Protein AF-A0A965X6Q9-F1 (afdb_monomer)

Nearest PDB structures (foldseek):
  6u7l-assembly1_A  TM=9.314E-01  e=1.210E-18  Escherichia coli K-12
  6u7l-assembly2_C  TM=9.275E-01  e=5.462E-18  Escherichia coli K-12
  6u7l-assembly1_B  TM=9.186E-01  e=2.316E-17  Escherichia coli K-12
  6u7l-assembly2_D  TM=9.204E-01  e=4.339E-17  Escherichia coli K-12
  3laz-assembly2_B-3  TM=9.343E-01  e=2.041E-08  Escherichia coli CFT073

pLDDT: mean 90.85, std 9.66, range [53.97, 98.44]

Mean predicted aligned error: 7.93 Å

Solvent-accessible surface area (backbone atoms only — not comparable to full-atom values): 11456 Å² total; per-residue (Å²): 131,73,65,55,47,66,83,27,96,75,27,46,34,30,31,26,66,38,72,41,59,51,69,43,72,80,48,96,92,32,40,25,73,41,68,34,56,53,72,38,35,32,26,70,41,67,39,53,52,66,34,77,40,23,48,78,62,39,81,63,22,23,23,68,50,68,41,52,49,18,28,66,51,60,80,89,45,45,43,70,69,82,79,77,55,79,91,72,56,85,72,84,86,78,68,77,88,79,72,80,82,73,78,91,78,86,78,96,61,46,74,44,90,91,54,82,75,62,34,91,65,49,65,49,76,47,72,63,96,47,32,91,46,44,72,58,48,52,54,48,48,56,45,39,58,71,72,46,42,78,78,38,88,81,47,75,50,73,45,82,49,76,54,96,50,59,87,82,71,42,89,82,35,87,79,34,65,56,63,54,49,52,57,63,72,74,111

Sequence (187 aa):
MRTYIQLNPRDNVAIAAQDIPKGTELSPGIVTLSDIPQGHKIALQAIPANDVIRRYGVVLGYAIEPIQKGQWINEHMLRLPMPPELDDMLWGVNLPADLPHAPVRTWLGYRNPEGGYAGTRNLLGIQTTVQCVQGVLDVAVERIRKELLPLYPHVDDVVALNHAYSCGVAIHAPEAKVPIRALRNLC

Radius of gyration: 28.19 Å; Cα contacts (8 Å, |Δi|>4): 290; chains: 1; bounding box: 55×43×65 Å

Secondary structure (DSSP, 8-state):
--SEE-SSTT-SEEEESS-B-TT-EEETTEE-SS-B-TT-EEESS-B-TTPEEEETTEEEEEESS-B-TT-EE-GGGEEPPPPPPGGG---STT--S----PPP-----B--TTSSPPBSS-EEEEE-SSGGGHHHHHHHHHHIIIIIGGG-TT--EEEEE-----TTTSTTSTTTHHHHHHHHTT-

Structure (mmCIF, N/CA/C/O backbone):
data_AF-A0A965X6Q9-F1
#
_entry.id   AF-A0A965X6Q9-F1
#
loop_
_atom_site.group_PDB
_atom_site.id
_atom_site.type_symbol
_atom_site.label_atom_id
_atom_site.label_alt_id
_atom_site.label_comp_id
_atom_site.label_asym_id
_atom_site.label_entity_id
_atom_site.label_seq_id
_atom_site.pdbx_PDB_ins_code
_atom_site.Cartn_x
_atom_site.Cartn_y
_atom_site.Cartn_z
_atom_site.occupancy
_atom_site.B_iso_or_equiv
_atom_site.auth_seq_id
_atom_site.auth_comp_id
_atom_site.auth_asym_id
_atom_site.auth_atom_id
_atom_site.pdbx_PDB_model_num
ATOM 1 N N . MET A 1 1 ? -13.882 18.125 8.530 1.00 61.47 1 MET A N 1
ATOM 2 C CA . MET A 1 1 ? -12.789 17.149 8.313 1.00 61.47 1 MET A CA 1
ATOM 3 C C . MET A 1 1 ? -13.111 15.910 9.143 1.00 61.47 1 MET A C 1
ATOM 5 O O . MET A 1 1 ? -13.660 16.084 10.222 1.00 61.47 1 MET A O 1
ATOM 9 N N . ARG A 1 2 ? -12.906 14.681 8.643 1.00 82.56 2 ARG A N 1
ATOM 10 C CA . ARG A 1 2 ? -13.198 13.462 9.429 1.00 82.56 2 ARG A CA 1
ATOM 11 C C . ARG A 1 2 ? -12.132 13.314 10.516 1.00 82.56 2 ARG A C 1
ATOM 13 O O . ARG A 1 2 ? -10.963 13.229 10.171 1.00 82.56 2 ARG A O 1
ATOM 20 N N . THR A 1 3 ? -12.531 13.280 11.785 1.00 91.56 3 THR A N 1
ATOM 21 C CA . THR A 1 3 ? -11.613 13.179 12.938 1.00 91.56 3 THR A CA 1
ATOM 22 C C . THR A 1 3 ? -10.997 11.782 13.072 1.00 91.56 3 THR A C 1
ATOM 24 O O . THR A 1 3 ? -9.863 11.630 13.515 1.00 91.56 3 THR A O 1
ATOM 27 N N . TYR A 1 4 ? -11.727 10.753 12.639 1.00 96.06 4 TYR A N 1
ATOM 28 C CA . TYR A 1 4 ? -11.281 9.363 12.617 1.00 96.06 4 TYR A CA 1
ATOM 29 C C . TYR A 1 4 ? -11.819 8.629 11.382 1.00 96.06 4 TYR A C 1
ATOM 31 O O . TYR A 1 4 ? -12.736 9.101 10.701 1.00 96.06 4 TYR A O 1
ATOM 39 N N . ILE A 1 5 ? -11.240 7.462 11.096 1.00 97.00 5 ILE A N 1
ATOM 40 C CA . ILE A 1 5 ? -11.579 6.607 9.957 1.00 97.00 5 ILE A CA 1
ATOM 41 C C . ILE A 1 5 ? -11.795 5.171 10.446 1.00 97.00 5 ILE A C 1
ATOM 43 O O . ILE A 1 5 ? -10.866 4.522 10.928 1.00 97.00 5 ILE A O 1
ATOM 47 N N . GLN A 1 6 ? -13.017 4.666 10.278 1.00 96.69 6 GLN A N 1
ATOM 48 C CA . GLN A 1 6 ? -13.341 3.242 10.361 1.00 96.69 6 GLN A CA 1
ATOM 49 C C . GLN A 1 6 ? -13.332 2.675 8.934 1.00 96.69 6 GLN A C 1
ATOM 51 O O . GLN A 1 6 ? -14.031 3.197 8.065 1.00 96.69 6 GLN A O 1
ATOM 56 N N . LEU A 1 7 ? -12.506 1.660 8.667 1.00 95.88 7 LEU A N 1
ATOM 57 C CA . LEU A 1 7 ? -12.284 1.173 7.298 1.00 95.88 7 LEU A CA 1
ATOM 58 C C . LEU A 1 7 ? -13.334 0.156 6.854 1.00 95.88 7 LEU A C 1
ATOM 60 O O . LEU A 1 7 ? -13.726 0.144 5.690 1.00 95.88 7 LEU A O 1
ATOM 64 N N . ASN A 1 8 ? -13.789 -0.693 7.771 1.00 97.19 8 ASN A N 1
ATOM 65 C CA . ASN A 1 8 ? -14.858 -1.650 7.534 1.00 97.19 8 ASN A CA 1
ATOM 66 C C . ASN A 1 8 ? -15.963 -1.478 8.588 1.00 97.19 8 ASN A C 1
ATOM 68 O O . ASN A 1 8 ? -15.636 -1.319 9.761 1.00 97.19 8 ASN A O 1
ATOM 72 N N . PRO A 1 9 ? -17.257 -1.595 8.233 1.00 95.94 9 PRO A N 1
ATOM 73 C CA . PRO A 1 9 ? -18.348 -1.520 9.210 1.00 95.94 9 PRO A CA 1
ATOM 74 C C . PRO A 1 9 ? -18.264 -2.555 10.342 1.00 95.94 9 PRO A C 1
ATOM 76 O O . PRO A 1 9 ? -18.832 -2.346 11.407 1.00 95.94 9 PRO A O 1
ATOM 79 N N . ARG A 1 10 ? -17.561 -3.675 10.119 1.00 96.75 10 ARG A N 1
ATOM 80 C CA . ARG A 1 10 ? -17.334 -4.715 11.134 1.00 96.75 10 ARG A CA 1
ATOM 81 C C . ARG A 1 10 ? -16.201 -4.377 12.105 1.00 96.75 10 ARG A C 1
ATOM 83 O O . ARG A 1 10 ? -16.031 -5.094 13.087 1.00 96.75 10 ARG A O 1
ATOM 90 N N . ASP A 1 11 ? -15.400 -3.354 11.822 1.00 97.94 11 ASP A N 1
ATOM 91 C CA . ASP A 1 11 ? -14.255 -2.995 12.657 1.00 97.94 11 ASP A CA 1
ATOM 92 C C . ASP A 1 11 ? -14.725 -2.485 14.017 1.00 97.94 11 ASP A C 1
ATOM 94 O O . ASP A 1 11 ? -15.620 -1.647 14.096 1.00 97.94 11 ASP A O 1
ATOM 98 N N . ASN A 1 12 ? -14.079 -2.946 15.086 1.00 97.88 12 ASN A N 1
ATOM 99 C CA . ASN A 1 12 ? -14.309 -2.447 16.444 1.00 97.88 12 ASN A CA 1
ATOM 100 C C . ASN A 1 12 ? -13.264 -1.407 16.875 1.00 97.88 12 ASN A C 1
ATOM 102 O O . 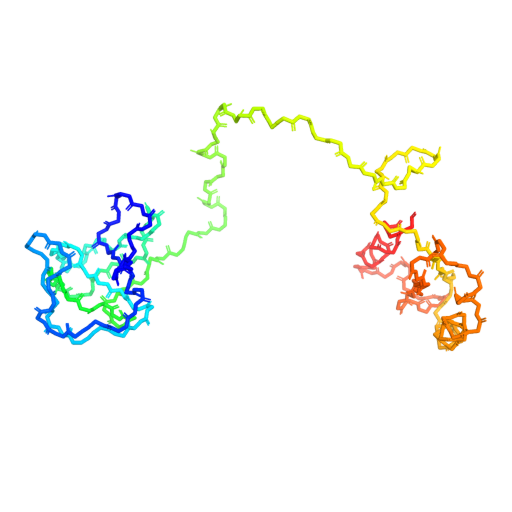ASN A 1 12 ? -13.281 -0.934 18.013 1.00 97.88 12 ASN A O 1
ATOM 106 N N . VAL A 1 13 ? -12.385 -1.020 15.949 1.00 97.94 13 VAL A N 1
ATOM 107 C CA . VAL A 1 13 ? -11.440 0.082 16.101 1.00 97.94 13 VAL A CA 1
ATOM 108 C C . VAL A 1 13 ? -11.515 1.034 14.913 1.00 97.94 13 VAL A C 1
ATOM 110 O O . VAL A 1 13 ? -11.890 0.655 13.804 1.00 97.94 13 VAL A O 1
ATOM 113 N N . ALA A 1 14 ? -11.093 2.271 15.137 1.00 97.75 14 ALA A N 1
ATOM 114 C CA . ALA A 1 14 ? -10.863 3.263 14.097 1.00 97.75 14 ALA A CA 1
ATOM 115 C C . ALA A 1 14 ? -9.450 3.834 14.185 1.00 97.75 14 ALA A C 1
ATOM 117 O O . ALA A 1 14 ? -8.752 3.626 15.172 1.00 97.75 14 ALA A O 1
ATOM 118 N N . ILE A 1 15 ? -9.040 4.569 13.155 1.00 97.88 15 ILE A N 1
ATOM 119 C CA . ILE A 1 15 ? -7.766 5.287 13.111 1.00 97.88 15 ILE A CA 1
ATOM 120 C C . ILE A 1 15 ? -8.002 6.782 13.260 1.00 97.88 15 ILE A C 1
ATOM 122 O O . ILE A 1 15 ? -8.847 7.341 12.562 1.00 97.88 15 ILE A O 1
ATOM 126 N N . ALA A 1 16 ? -7.243 7.423 14.142 1.00 97.56 16 ALA A N 1
ATOM 127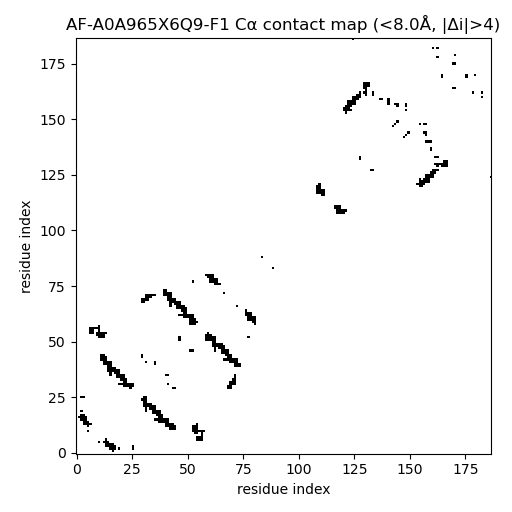 C CA . ALA A 1 16 ? -7.223 8.870 14.287 1.00 97.56 16 ALA A CA 1
ATOM 128 C C . ALA A 1 16 ? -6.682 9.518 12.999 1.00 97.56 16 ALA A C 1
ATOM 130 O O . ALA A 1 16 ? -5.573 9.213 12.560 1.00 97.56 16 ALA A O 1
ATOM 131 N N . ALA A 1 17 ? -7.461 10.397 12.368 1.00 97.44 17 ALA A N 1
ATOM 132 C CA . ALA A 1 17 ? -7.047 11.086 11.139 1.00 97.44 17 ALA A CA 1
ATOM 133 C C . ALA A 1 17 ? -6.171 12.322 11.416 1.00 97.44 17 ALA A C 1
ATOM 135 O O . ALA A 1 17 ? -5.566 12.870 10.496 1.00 97.44 17 ALA A O 1
ATOM 136 N N . GLN A 1 18 ? -6.104 12.735 12.679 1.00 96.88 18 GLN A N 1
ATOM 137 C CA . GLN A 1 18 ? -5.338 13.846 13.240 1.00 96.88 18 GLN A CA 1
ATOM 138 C C . GLN A 1 18 ? -5.100 13.560 14.729 1.00 96.88 18 GLN A C 1
ATOM 140 O O . GLN A 1 18 ? -5.643 12.580 15.241 1.00 96.88 18 GLN A O 1
ATOM 145 N N . ASP A 1 19 ? -4.354 14.413 15.425 1.00 97.62 19 ASP A N 1
ATOM 146 C CA . ASP A 1 19 ? -4.282 14.349 16.885 1.00 97.62 19 ASP A CA 1
ATOM 147 C C . ASP A 1 19 ? -5.654 14.661 17.499 1.00 97.62 19 ASP A C 1
ATOM 149 O O . ASP A 1 19 ? -6.355 15.593 17.083 1.00 97.62 19 ASP A O 1
ATOM 153 N N . ILE A 1 20 ? -6.056 13.850 18.475 1.00 97.69 20 ILE A N 1
ATOM 154 C CA . ILE A 1 20 ? -7.356 13.943 19.133 1.00 97.69 20 ILE A CA 1
ATOM 155 C C . ILE A 1 20 ? -7.127 14.115 20.633 1.00 97.69 20 ILE A C 1
ATOM 157 O O . ILE A 1 20 ? -6.658 13.175 21.277 1.00 97.69 20 ILE A O 1
ATOM 161 N N . PRO A 1 21 ? -7.485 15.271 21.212 1.00 97.81 21 PRO A N 1
ATOM 162 C CA . PRO A 1 21 ? -7.380 15.485 22.648 1.00 97.81 21 PRO A CA 1
ATOM 163 C C . PRO A 1 21 ? -8.281 14.540 23.447 1.00 97.81 21 PRO A C 1
ATOM 165 O O . PRO A 1 21 ? -9.346 14.122 22.975 1.00 97.81 21 PRO A O 1
ATOM 168 N N . LYS A 1 22 ? -7.902 14.267 24.693 1.00 98.06 22 LYS A N 1
ATOM 169 C CA . LYS A 1 22 ? -8.747 13.620 25.700 1.00 98.06 22 LYS A CA 1
ATOM 170 C C . LYS A 1 22 ? -10.080 14.357 25.866 1.00 98.06 22 LYS A C 1
ATOM 172 O O . LYS A 1 22 ? -10.125 15.583 25.894 1.00 98.06 22 LYS A O 1
ATOM 177 N N . GLY A 1 23 ? -11.162 13.603 26.052 1.00 97.38 23 GLY A N 1
ATOM 178 C CA . GLY A 1 23 ? -12.504 14.149 26.264 1.00 97.38 23 GLY A CA 1
ATOM 179 C C . GLY A 1 23 ? -13.217 14.573 24.978 1.00 97.38 23 GLY A C 1
ATOM 180 O O . GLY A 1 23 ? -14.316 15.114 25.050 1.00 97.38 23 GLY A O 1
ATOM 181 N N . THR A 1 24 ? -12.632 14.312 23.807 1.00 96.75 24 THR A N 1
ATOM 182 C CA . THR A 1 24 ? -13.270 14.601 22.518 1.00 96.75 24 THR A CA 1
ATOM 183 C C . THR A 1 24 ? -14.352 13.563 22.234 1.00 96.75 24 THR A C 1
ATOM 185 O O . THR A 1 24 ? -14.073 12.362 22.215 1.00 96.75 24 THR A 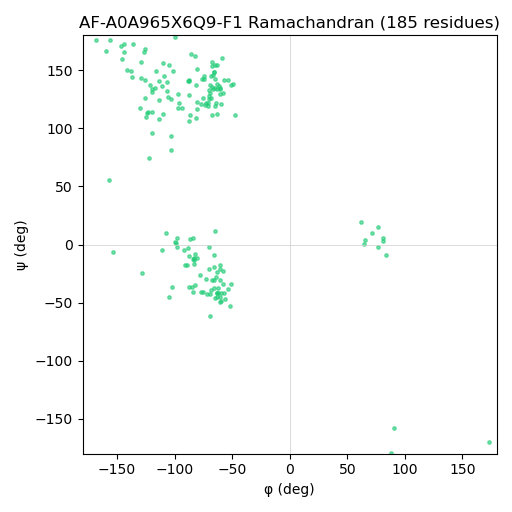O 1
ATOM 188 N N . GLU A 1 25 ? -15.578 14.008 21.961 1.00 95.88 25 GLU A N 1
ATOM 189 C CA . GLU A 1 25 ? -16.650 13.134 21.478 1.00 95.88 25 GLU A CA 1
ATOM 190 C C . GLU A 1 25 ? -16.497 12.880 19.969 1.00 95.88 25 GLU A C 1
ATOM 192 O O . GLU A 1 25 ? -16.552 13.798 19.152 1.00 95.88 25 GLU A O 1
ATOM 197 N N . LEU A 1 26 ? -16.277 11.620 19.591 1.00 92.88 26 LEU A N 1
ATOM 198 C CA . LEU A 1 26 ? -16.071 11.201 18.199 1.00 92.88 26 LEU A CA 1
ATOM 199 C C . LEU A 1 26 ? -17.395 10.889 17.492 1.00 92.88 26 LEU A C 1
ATOM 201 O O . LEU A 1 26 ? -17.568 11.146 16.302 1.00 92.88 26 LEU A O 1
ATOM 205 N N . SER A 1 27 ? -18.329 10.305 18.230 1.00 90.75 27 SER A N 1
ATOM 206 C CA . SER A 1 27 ? -19.698 10.000 17.816 1.00 90.75 27 SER A CA 1
ATOM 207 C C . SER A 1 27 ? -20.5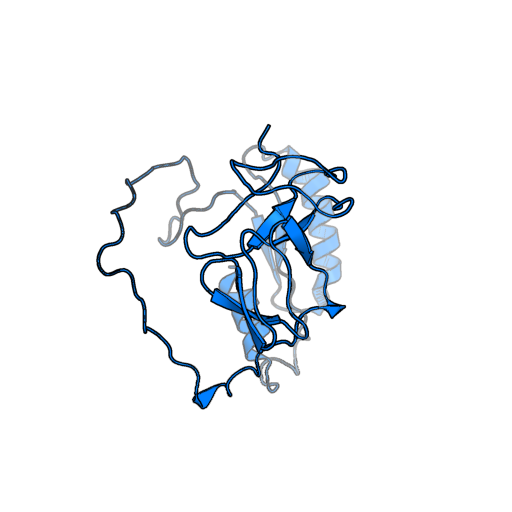44 9.823 19.076 1.00 90.75 27 SER A C 1
ATOM 209 O O . SER A 1 27 ? -19.949 9.604 20.133 1.00 90.75 27 SER A O 1
ATOM 211 N N . PRO A 1 28 ? -21.887 9.800 18.985 1.00 90.56 28 PRO A N 1
ATOM 212 C CA . PRO A 1 28 ? -22.745 9.636 20.156 1.00 90.56 28 PRO A CA 1
ATOM 213 C C . PRO A 1 28 ? -22.290 8.482 21.065 1.00 90.56 28 PRO A C 1
ATOM 215 O O . PRO A 1 28 ? -22.317 7.306 20.686 1.00 90.56 28 PRO A O 1
ATOM 218 N N . GLY A 1 29 ? -21.803 8.834 22.257 1.00 89.38 29 GLY A N 1
ATOM 219 C CA . GLY A 1 29 ? -21.336 7.880 23.265 1.00 89.38 29 GLY A CA 1
ATOM 220 C C . GLY A 1 29 ? -19.956 7.243 23.028 1.00 89.38 29 GLY A C 1
ATOM 221 O O . GLY A 1 29 ? -19.669 6.226 23.662 1.00 89.38 29 GLY A O 1
ATOM 222 N N . ILE A 1 30 ? -19.115 7.775 22.131 1.00 94.44 30 ILE A N 1
ATOM 223 C CA . ILE A 1 30 ? -17.669 7.481 22.045 1.00 94.44 30 ILE A CA 1
ATOM 224 C C . ILE A 1 30 ? -16.906 8.758 22.407 1.00 94.44 30 ILE A C 1
ATOM 226 O O . ILE A 1 30 ? -16.843 9.684 21.600 1.00 94.44 30 ILE A O 1
ATOM 230 N N . VAL A 1 31 ? -16.287 8.780 23.586 1.00 97.31 31 VAL A N 1
ATOM 231 C CA . VAL A 1 31 ? -15.457 9.896 24.064 1.00 97.31 31 VAL A CA 1
ATOM 232 C C . VAL A 1 31 ? -14.041 9.394 24.311 1.00 97.31 31 VAL A C 1
ATOM 234 O O . VAL A 1 31 ? -13.866 8.335 24.912 1.00 97.31 31 VAL A O 1
ATOM 237 N N . THR A 1 32 ? -13.028 10.125 23.847 1.00 97.88 32 THR A N 1
ATOM 238 C CA . THR A 1 32 ? -11.628 9.728 24.037 1.00 97.88 32 THR A CA 1
ATOM 239 C C . THR A 1 32 ? -11.209 9.785 25.504 1.00 97.88 32 THR A C 1
ATOM 241 O O . THR A 1 32 ? -11.459 10.762 26.211 1.00 97.88 32 THR A O 1
ATOM 244 N N . LEU A 1 33 ? -10.533 8.735 25.973 1.00 97.81 33 LEU A N 1
ATOM 245 C 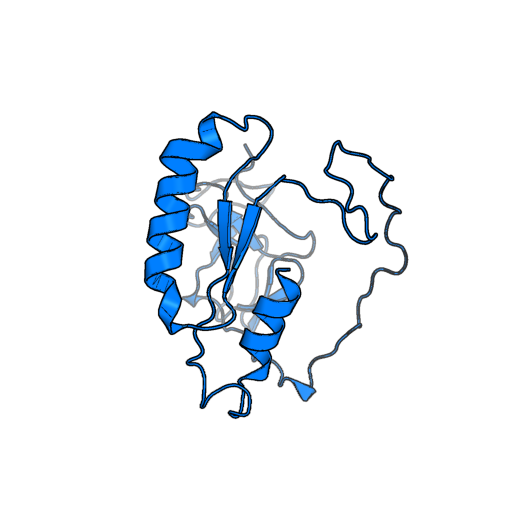CA . LEU A 1 33 ? -10.105 8.624 27.376 1.00 97.81 33 LEU A CA 1
ATOM 246 C C . LEU A 1 33 ? -8.703 9.201 27.636 1.00 97.81 33 LEU A C 1
ATOM 248 O O . LEU A 1 33 ? -8.352 9.504 28.779 1.00 97.81 33 LEU A O 1
ATOM 252 N N . SER A 1 34 ? -7.923 9.390 26.575 1.00 97.75 34 SER A N 1
ATOM 253 C CA . SER A 1 34 ? -6.593 9.999 26.564 1.00 97.75 34 SER A CA 1
ATOM 254 C C . SER A 1 34 ? -6.412 10.826 25.294 1.00 97.75 34 SER A C 1
ATOM 256 O O . SER A 1 34 ? -7.243 10.756 24.386 1.00 97.75 34 SER A O 1
ATOM 258 N N . ASP A 1 35 ? -5.308 11.565 25.215 1.00 98.00 35 ASP A N 1
ATOM 259 C CA . ASP A 1 35 ? -4.849 12.094 23.935 1.00 98.00 35 ASP A CA 1
ATOM 260 C C . ASP A 1 35 ? -4.496 10.918 23.013 1.00 98.00 35 ASP A C 1
ATOM 262 O O . ASP A 1 35 ? -3.937 9.908 23.457 1.00 98.00 35 ASP A O 1
ATOM 266 N N . ILE A 1 36 ? -4.887 11.021 21.745 1.00 97.88 36 ILE A N 1
ATOM 267 C CA . ILE A 1 36 ? -4.670 9.993 20.729 1.00 97.88 36 ILE A CA 1
ATOM 268 C C . ILE A 1 36 ? -3.925 10.634 19.560 1.00 97.88 36 ILE A C 1
ATOM 270 O O . ILE A 1 36 ? -4.513 11.473 18.871 1.00 97.88 36 ILE A O 1
ATOM 274 N N . PRO A 1 37 ? -2.666 10.246 19.303 1.00 97.62 37 PRO A N 1
ATOM 275 C CA . PRO A 1 37 ? -1.916 10.792 18.182 1.00 97.62 37 PRO A CA 1
ATOM 276 C C . PRO A 1 37 ? -2.497 10.361 16.831 1.00 97.62 37 PRO A C 1
ATOM 278 O O . PRO A 1 37 ? -3.084 9.278 16.698 1.00 97.62 37 PRO A O 1
ATOM 281 N N . GLN A 1 38 ? -2.279 11.178 15.803 1.00 97.50 38 GLN A N 1
ATOM 282 C CA . GLN A 1 38 ? -2.624 10.852 14.424 1.00 97.50 38 GLN A CA 1
ATOM 283 C C . GLN A 1 38 ? -2.071 9.476 14.016 1.00 97.50 38 GLN A C 1
ATOM 285 O O . GLN A 1 38 ? -0.933 9.120 14.307 1.00 97.50 38 GLN A O 1
ATOM 290 N N . GLY A 1 39 ? -2.882 8.683 13.311 1.00 97.00 39 GLY A N 1
ATOM 291 C CA . GLY A 1 39 ? -2.500 7.357 12.822 1.00 97.00 39 GLY A CA 1
ATOM 292 C C . GLY A 1 39 ? -2.659 6.227 13.844 1.00 97.00 39 GLY A C 1
ATOM 293 O O . GLY A 1 39 ? -2.592 5.054 13.465 1.00 97.00 39 GLY A O 1
ATOM 294 N N . HIS A 1 40 ? -2.942 6.538 15.112 1.00 97.88 40 HIS A N 1
ATOM 295 C CA . HIS A 1 40 ? -3.169 5.522 16.136 1.00 97.88 40 HIS A CA 1
ATOM 296 C C . HIS A 1 40 ? -4.617 5.024 16.197 1.00 97.88 40 HIS A C 1
ATOM 298 O O . HIS A 1 40 ? -5.543 5.618 15.642 1.00 97.88 40 HIS A O 1
ATOM 304 N N . LYS A 1 41 ? -4.797 3.879 16.870 1.00 97.94 41 LYS A N 1
ATOM 305 C CA . LYS A 1 41 ? -6.074 3.169 16.973 1.00 97.94 41 LYS A CA 1
ATOM 306 C C . LYS A 1 41 ? -6.910 3.683 18.145 1.00 97.94 41 LYS A C 1
ATOM 308 O O . LYS A 1 41 ? -6.384 3.901 19.234 1.00 97.94 41 LYS A O 1
ATOM 313 N N . ILE A 1 42 ? -8.214 3.778 17.923 1.00 98.00 42 ILE A N 1
ATOM 314 C CA . ILE A 1 42 ? -9.236 4.148 18.905 1.00 98.00 42 ILE A CA 1
ATOM 315 C C . ILE A 1 42 ? -10.211 2.986 19.032 1.00 98.00 42 ILE A C 1
ATOM 317 O O . ILE A 1 42 ? -10.704 2.498 18.014 1.00 98.00 42 ILE A O 1
ATOM 321 N N . ALA A 1 43 ? -10.519 2.558 20.252 1.00 98.19 43 ALA A N 1
ATOM 322 C CA . ALA A 1 43 ? -11.561 1.567 20.498 1.00 98.19 43 ALA A CA 1
ATOM 323 C C . ALA A 1 43 ? -12.955 2.169 20.236 1.00 98.19 43 ALA A C 1
ATOM 325 O O . ALA A 1 43 ? -13.342 3.143 20.882 1.00 98.19 43 ALA A O 1
ATOM 326 N N . LEU A 1 44 ? -13.740 1.592 19.322 1.00 97.62 44 LEU A N 1
ATOM 327 C CA . LEU A 1 44 ? -15.110 2.056 19.040 1.00 97.62 44 LEU A CA 1
ATOM 328 C C . LEU A 1 44 ? -16.147 1.482 20.018 1.00 97.62 44 LEU A C 1
ATOM 330 O O . LEU A 1 44 ? -17.253 2.004 20.151 1.00 97.62 44 LEU A O 1
ATOM 334 N N . GLN A 1 45 ? -15.773 0.424 20.731 1.00 97.25 45 GLN A N 1
ATOM 335 C CA . GLN A 1 45 ? -16.561 -0.262 21.751 1.00 97.25 45 GLN A CA 1
ATOM 336 C C . GLN A 1 45 ? -15.630 -0.796 22.845 1.00 97.25 45 GLN A C 1
ATOM 338 O O . GLN A 1 45 ? -14.412 -0.772 22.680 1.00 97.25 45 GLN A O 1
ATOM 343 N N . ALA A 1 46 ? -16.194 -1.280 23.953 1.00 97.75 46 ALA A N 1
ATOM 344 C CA . ALA A 1 46 ? -15.411 -2.034 24.926 1.00 97.75 46 ALA A CA 1
ATOM 345 C C . ALA A 1 46 ? -15.006 -3.392 24.323 1.00 97.75 46 ALA A C 1
ATOM 347 O O . ALA A 1 46 ? -15.822 -4.039 23.665 1.00 97.75 46 ALA A O 1
ATOM 348 N N . ILE A 1 47 ? -13.758 -3.805 24.532 1.00 98.44 47 ILE A N 1
ATOM 349 C CA . ILE A 1 47 ? -13.186 -5.062 24.038 1.00 98.44 47 ILE A CA 1
ATOM 350 C C . ILE A 1 47 ? -12.640 -5.815 25.259 1.00 98.44 47 ILE A C 1
ATOM 352 O O . ILE A 1 47 ? -11.671 -5.354 25.860 1.00 98.44 47 ILE A O 1
ATOM 356 N N . PRO A 1 48 ? -13.260 -6.926 25.685 1.00 98.38 48 PRO A N 1
ATOM 357 C CA . PRO A 1 48 ? -12.757 -7.739 26.790 1.00 98.38 48 PRO A CA 1
ATOM 358 C C . PRO A 1 48 ? -11.338 -8.274 26.546 1.00 98.38 48 PRO A C 1
ATOM 360 O O . PRO A 1 48 ? -10.884 -8.388 25.408 1.00 98.38 48 PRO A O 1
ATOM 363 N N . ALA A 1 49 ? -10.651 -8.667 27.622 1.00 98.00 49 ALA A N 1
ATOM 364 C CA . ALA A 1 49 ? -9.383 -9.382 27.505 1.00 98.00 49 ALA A CA 1
ATOM 365 C C . ALA A 1 49 ? -9.553 -10.663 26.673 1.00 98.00 49 ALA A C 1
ATOM 367 O O . ALA A 1 49 ? -10.554 -11.369 26.802 1.00 98.00 49 ALA A O 1
ATOM 368 N N . ASN A 1 50 ? -8.551 -10.970 25.851 1.00 97.81 50 ASN A N 1
ATOM 369 C CA . ASN A 1 50 ? -8.516 -12.055 24.867 1.00 97.81 50 ASN A CA 1
ATOM 370 C C . ASN A 1 50 ? -9.525 -11.951 23.717 1.00 97.81 50 ASN A C 1
ATOM 372 O O . ASN A 1 50 ? -9.523 -12.825 22.848 1.00 97.81 50 ASN A O 1
ATOM 376 N N . ASP A 1 51 ? -10.347 -10.903 23.669 1.00 98.19 51 ASP A N 1
ATOM 377 C CA . ASP A 1 51 ? -11.288 -10.710 22.575 1.00 98.19 51 ASP A CA 1
ATOM 378 C C . ASP A 1 51 ? -10.613 -10.069 21.353 1.00 98.19 51 ASP A C 1
ATOM 380 O O . ASP A 1 51 ? -9.510 -9.512 21.413 1.00 98.19 51 ASP A O 1
ATOM 384 N N . VAL A 1 52 ? -11.272 -10.189 20.207 1.00 98.06 52 VAL A N 1
ATOM 385 C CA . VAL A 1 52 ? -10.750 -9.797 18.901 1.00 98.06 52 VAL A CA 1
ATOM 386 C C . VAL A 1 52 ? -10.657 -8.280 18.779 1.00 98.06 52 VAL A C 1
ATOM 388 O O . VAL A 1 52 ? -11.633 -7.563 18.972 1.00 98.06 52 VAL A O 1
ATOM 391 N N . ILE A 1 53 ? -9.516 -7.792 18.303 1.00 98.12 53 ILE A N 1
ATOM 392 C CA . ILE A 1 53 ? -9.359 -6.455 17.730 1.00 98.12 53 ILE A CA 1
ATOM 393 C C . ILE A 1 53 ? -9.451 -6.599 16.208 1.00 98.12 53 ILE A C 1
ATOM 395 O O . ILE A 1 53 ? -8.629 -7.277 15.586 1.00 98.12 53 ILE A O 1
ATOM 399 N N . ARG A 1 54 ? -10.461 -5.978 15.593 1.00 98.19 54 ARG A N 1
ATOM 400 C CA . ARG A 1 54 ? -10.780 -6.101 14.165 1.00 98.19 54 ARG A CA 1
ATOM 401 C C . ARG A 1 54 ? -10.559 -4.785 13.433 1.00 98.19 54 ARG A C 1
ATOM 403 O O . ARG A 1 54 ? -11.164 -3.775 13.785 1.00 98.19 54 ARG A O 1
ATOM 410 N N . ARG A 1 55 ? -9.732 -4.827 12.388 1.00 97.44 55 ARG A N 1
ATOM 411 C CA . ARG A 1 55 ? -9.462 -3.712 11.468 1.00 97.44 55 ARG A CA 1
ATOM 412 C C . ARG A 1 55 ? -9.453 -4.250 10.036 1.00 97.44 55 ARG A C 1
ATOM 414 O O . ARG A 1 55 ? -8.981 -5.361 9.826 1.00 97.44 55 ARG A O 1
ATOM 421 N N . TYR A 1 56 ? -9.938 -3.487 9.053 1.00 96.81 56 TYR A N 1
ATOM 422 C CA . TYR A 1 56 ? -10.098 -3.950 7.659 1.00 96.81 56 TYR A CA 1
ATOM 423 C C . TYR A 1 56 ? -11.067 -5.141 7.502 1.00 96.81 56 TYR A C 1
ATOM 425 O O . TYR A 1 56 ? -11.038 -5.857 6.505 1.00 96.81 56 TYR A O 1
ATOM 433 N N . GLY A 1 57 ? -11.932 -5.383 8.486 1.00 95.44 57 GLY A N 1
ATOM 434 C CA . GLY A 1 57 ? -12.812 -6.547 8.552 1.00 95.44 57 GLY A CA 1
ATOM 435 C C . GLY A 1 57 ? -12.116 -7.844 8.984 1.00 95.44 57 GLY A C 1
ATOM 436 O O . GLY A 1 57 ? -12.798 -8.856 9.162 1.00 95.44 57 GLY A O 1
ATOM 437 N N . VAL A 1 58 ? -10.801 -7.830 9.220 1.00 94.94 58 VAL A N 1
ATOM 438 C CA . VAL A 1 58 ? -10.004 -9.006 9.602 1.00 94.94 58 VAL A CA 1
ATOM 439 C C . VAL A 1 58 ? -9.522 -8.917 11.048 1.00 94.94 58 VAL A C 1
ATOM 441 O O . VAL A 1 58 ? -9.437 -7.834 11.630 1.00 94.94 58 VAL A O 1
ATOM 444 N N . VAL A 1 59 ? -9.235 -10.074 11.646 1.00 96.62 59 VAL A N 1
ATOM 445 C CA . VAL A 1 59 ? -8.649 -10.154 12.990 1.00 96.62 59 VAL A CA 1
ATOM 446 C C . VAL A 1 59 ? -7.228 -9.603 12.921 1.00 96.62 59 VAL A C 1
ATOM 448 O O . VAL A 1 59 ? -6.362 -10.203 12.293 1.00 96.62 59 VAL A O 1
ATOM 451 N N . LEU A 1 60 ? -6.999 -8.453 13.552 1.00 96.69 60 LEU A N 1
ATOM 452 C CA . LEU A 1 60 ? -5.673 -7.845 13.666 1.00 96.69 60 LEU A CA 1
ATOM 453 C C . LEU A 1 60 ? -4.877 -8.478 14.814 1.00 96.69 60 LEU A C 1
ATOM 455 O O . LEU A 1 60 ? -3.660 -8.609 14.739 1.00 96.69 60 LEU A O 1
ATOM 459 N N . GLY A 1 61 ? -5.574 -8.855 15.883 1.00 97.50 61 GLY A N 1
ATOM 460 C CA . GLY A 1 61 ? -5.004 -9.452 17.082 1.00 97.50 61 GLY A CA 1
ATOM 461 C C . GLY A 1 61 ? -6.045 -9.598 18.176 1.00 97.50 61 GLY A C 1
ATOM 462 O O . GLY A 1 61 ? -7.238 -9.406 17.937 1.00 97.50 61 GLY A O 1
ATOM 463 N N . TYR A 1 62 ? -5.574 -9.930 19.369 1.00 98.19 62 TYR A N 1
ATOM 464 C CA . TYR A 1 62 ? -6.400 -10.138 20.553 1.00 98.19 62 TYR A CA 1
ATOM 465 C C . TYR A 1 62 ? -5.966 -9.178 21.651 1.00 98.19 62 TYR A C 1
ATOM 467 O O . TYR A 1 62 ? -4.765 -9.000 21.855 1.00 98.19 62 TYR A O 1
ATOM 475 N N . ALA A 1 63 ? -6.917 -8.563 22.347 1.00 98.38 63 ALA A N 1
ATOM 476 C CA . ALA A 1 63 ? -6.609 -7.671 23.458 1.00 98.38 63 ALA A CA 1
ATOM 477 C C . ALA A 1 63 ? -5.913 -8.445 24.593 1.00 98.38 63 ALA A C 1
ATOM 479 O O . ALA A 1 63 ? -6.353 -9.534 24.957 1.00 98.38 63 ALA A O 1
ATOM 480 N N . ILE A 1 64 ? -4.824 -7.907 25.149 1.00 98.12 64 ILE A N 1
ATOM 481 C CA . ILE A 1 64 ? -4.115 -8.541 26.280 1.00 98.12 64 ILE A CA 1
ATOM 482 C C . ILE A 1 64 ? -4.888 -8.311 27.586 1.00 98.12 64 ILE A C 1
ATOM 484 O O . ILE A 1 64 ? -5.067 -9.229 28.382 1.00 98.12 64 ILE A O 1
ATOM 488 N N . GLU A 1 65 ? -5.412 -7.101 27.756 1.00 97.88 65 GLU A N 1
ATOM 489 C CA . GLU A 1 65 ? -6.239 -6.666 28.882 1.00 97.88 65 GLU A CA 1
ATOM 490 C C . GLU A 1 65 ? -7.557 -6.067 28.363 1.00 97.88 65 GLU A C 1
ATOM 492 O O . GLU A 1 65 ? -7.656 -5.770 27.169 1.00 97.88 65 GLU A O 1
ATOM 497 N N . PRO A 1 66 ? -8.583 -5.871 29.214 1.00 98.31 66 PRO A N 1
ATOM 498 C CA . PRO A 1 66 ? -9.818 -5.222 28.787 1.00 98.31 66 PRO A CA 1
ATOM 499 C C . PRO A 1 66 ? -9.563 -3.788 28.298 1.00 98.31 66 PRO A C 1
ATOM 501 O O . PRO A 1 66 ? -8.966 -2.976 29.002 1.00 98.31 66 PRO A O 1
ATOM 504 N N . ILE A 1 67 ? -10.067 -3.463 27.109 1.00 98.44 67 ILE A N 1
ATOM 505 C CA . ILE A 1 67 ? -9.963 -2.146 26.477 1.00 98.44 67 ILE A CA 1
ATOM 506 C C . ILE A 1 67 ? -11.317 -1.449 26.568 1.00 98.44 67 ILE A C 1
ATOM 508 O O . ILE A 1 67 ? -12.348 -1.986 26.163 1.00 98.44 67 ILE A O 1
ATOM 512 N N . GLN A 1 68 ? -11.326 -0.230 27.088 1.00 98.06 68 GLN A N 1
ATOM 513 C CA . GLN A 1 68 ? -12.525 0.583 27.214 1.00 98.06 68 GLN A CA 1
ATOM 514 C C . GLN A 1 68 ? -12.880 1.267 25.891 1.00 98.06 68 GLN A C 1
ATOM 516 O O . GLN A 1 68 ? -12.022 1.614 25.080 1.00 98.06 68 GLN A O 1
ATOM 521 N N . LYS A 1 69 ? -14.174 1.520 25.690 1.00 98.00 69 LYS A N 1
ATOM 522 C CA . LYS A 1 69 ? -14.668 2.329 24.571 1.00 98.00 69 LYS A CA 1
ATOM 523 C C . LYS A 1 69 ? -14.029 3.726 24.613 1.00 98.00 69 LYS A C 1
ATOM 525 O O . LYS A 1 69 ? -14.036 4.364 25.658 1.00 98.00 69 LYS A O 1
ATOM 530 N N . GLY A 1 70 ? -13.490 4.193 23.486 1.00 97.56 70 GLY A N 1
ATOM 531 C CA . GLY A 1 70 ? -12.782 5.475 23.375 1.00 97.56 70 GLY A CA 1
ATOM 532 C C . GLY A 1 70 ? -11.323 5.457 23.849 1.00 97.56 70 GLY A C 1
ATOM 533 O O . GLY A 1 70 ? -10.657 6.494 23.829 1.00 97.56 70 GLY A O 1
ATOM 534 N N . GLN A 1 71 ? -10.797 4.303 24.264 1.00 98.31 71 GLN A N 1
ATOM 535 C CA . GLN A 1 71 ? -9.401 4.167 24.670 1.00 98.31 71 GLN A CA 1
ATOM 536 C C . GLN A 1 71 ? -8.454 4.172 23.461 1.00 98.31 71 GLN A C 1
ATOM 538 O O . GLN A 1 71 ? -8.769 3.634 22.393 1.00 98.31 71 GLN A O 1
ATOM 543 N N . TRP A 1 72 ? -7.271 4.757 23.651 1.00 98.38 72 TRP A N 1
ATOM 544 C CA . TRP A 1 72 ? -6.145 4.630 22.730 1.00 98.38 72 TRP A CA 1
ATOM 545 C C . TRP A 1 72 ? -5.574 3.208 22.771 1.00 98.38 72 TRP A C 1
ATOM 547 O O . TRP A 1 72 ? -5.241 2.710 23.843 1.00 98.38 72 TRP A O 1
ATOM 557 N N . ILE A 1 73 ? -5.442 2.562 21.609 1.00 97.62 73 ILE A N 1
ATOM 558 C CA . ILE A 1 73 ? -4.856 1.222 21.480 1.00 97.62 73 ILE A CA 1
ATOM 559 C C . ILE A 1 73 ? -3.492 1.317 20.785 1.00 97.62 73 ILE A C 1
ATOM 561 O O . ILE A 1 73 ? -3.399 1.586 19.578 1.00 97.62 73 ILE A O 1
ATOM 565 N N . ASN A 1 74 ? -2.425 1.020 21.522 1.00 95.19 74 ASN A N 1
ATOM 566 C CA . ASN A 1 74 ? -1.066 0.896 20.990 1.00 95.19 74 ASN A CA 1
ATOM 567 C C . ASN A 1 74 ? -0.678 -0.580 20.764 1.00 95.19 74 ASN A C 1
ATOM 569 O O . ASN A 1 74 ? -1.482 -1.489 20.960 1.00 95.19 74 ASN A O 1
ATOM 573 N N . GLU A 1 75 ? 0.522 -0.811 20.250 1.00 92.06 75 GLU A N 1
ATOM 574 C CA . GLU A 1 75 ? 1.103 -2.115 19.924 1.00 92.06 75 GLU A CA 1
ATOM 575 C C . GLU A 1 75 ? 1.308 -3.029 21.137 1.00 92.06 75 GLU A C 1
ATOM 577 O O . GLU A 1 75 ? 1.293 -4.246 20.982 1.00 92.06 75 GLU A O 1
ATOM 582 N N . HIS A 1 76 ? 1.421 -2.471 22.343 1.00 95.94 76 HIS A N 1
ATOM 583 C CA . HIS A 1 76 ? 1.624 -3.237 23.573 1.00 95.94 76 HIS A CA 1
ATOM 584 C C . HIS A 1 76 ? 0.327 -3.808 24.152 1.00 95.94 76 HIS A C 1
ATOM 586 O O . HIS A 1 76 ? 0.372 -4.584 25.098 1.00 95.94 76 HIS A O 1
ATOM 592 N N . MET A 1 77 ? -0.831 -3.431 23.604 1.00 97.56 77 MET A N 1
ATOM 593 C CA . MET A 1 77 ? -2.146 -3.842 24.111 1.00 97.56 77 MET A CA 1
ATOM 594 C C . MET A 1 77 ? -2.746 -5.031 23.359 1.00 97.56 77 MET A C 1
ATOM 596 O O . MET A 1 77 ? -3.841 -5.484 23.703 1.00 97.56 77 MET A O 1
ATOM 600 N N . LEU A 1 78 ? -2.065 -5.529 22.323 1.00 97.06 78 LEU A N 1
ATOM 601 C CA . LEU A 1 78 ? -2.538 -6.651 21.527 1.00 97.06 78 LEU A CA 1
ATOM 602 C C . LEU A 1 78 ? -1.490 -7.747 21.378 1.00 97.06 78 LEU A C 1
ATOM 604 O O . LEU A 1 78 ? -0.306 -7.491 21.184 1.00 97.06 78 LEU A O 1
ATOM 608 N N . ARG A 1 79 ? -1.967 -8.987 21.384 1.00 97.69 79 ARG A N 1
ATOM 609 C CA . ARG A 1 79 ? -1.214 -10.159 20.954 1.00 97.69 79 ARG A CA 1
ATOM 610 C C . ARG A 1 79 ? -1.575 -10.477 19.509 1.00 97.69 79 ARG A C 1
ATOM 612 O O . ARG A 1 79 ? -2.757 -10.592 19.172 1.00 97.69 79 ARG A O 1
ATOM 619 N N . LEU A 1 80 ? -0.563 -10.640 18.663 1.00 96.81 80 LEU A N 1
ATOM 620 C CA . LEU A 1 80 ? -0.759 -11.024 17.267 1.00 96.81 80 LEU A CA 1
ATOM 621 C C . LEU A 1 80 ? -1.311 -12.459 17.164 1.00 96.81 80 LEU A C 1
ATOM 623 O O . LEU A 1 80 ? -0.982 -13.309 18.002 1.00 96.81 80 LEU A O 1
ATOM 627 N N . PRO A 1 81 ? -2.165 -12.743 16.165 1.00 95.12 81 PRO A N 1
ATOM 628 C CA . PRO A 1 81 ? -2.551 -14.110 15.864 1.00 95.12 81 PRO A CA 1
ATOM 629 C C . PRO A 1 81 ? -1.328 -14.885 15.363 1.00 95.12 81 PRO A C 1
ATOM 631 O O . PRO A 1 81 ? -0.442 -14.319 14.723 1.00 95.12 81 PRO A O 1
ATOM 634 N N . MET A 1 82 ? -1.288 -16.186 15.643 1.00 93.69 82 MET A N 1
ATOM 635 C CA . MET A 1 82 ? -0.299 -17.065 15.028 1.00 93.69 82 MET A CA 1
ATOM 636 C C . MET A 1 82 ? -0.653 -17.208 13.543 1.00 93.69 82 MET A C 1
ATOM 638 O O . MET A 1 82 ? -1.811 -17.527 13.248 1.00 93.69 82 MET A O 1
ATOM 642 N N . PRO A 1 83 ? 0.271 -16.918 12.615 1.00 92.69 83 PRO A N 1
ATOM 643 C CA . PRO A 1 83 ? 0.007 -17.144 11.203 1.00 92.69 83 PRO A CA 1
ATOM 644 C C . PRO A 1 83 ? -0.157 -18.653 10.946 1.00 92.69 83 PRO A C 1
ATOM 646 O O . PRO A 1 83 ? 0.543 -19.441 11.582 1.00 92.69 83 PRO A O 1
ATOM 649 N N . PRO A 1 84 ? -1.074 -19.066 10.054 1.00 91.94 84 PRO A N 1
ATOM 650 C CA . PRO A 1 84 ? -1.133 -20.452 9.596 1.00 91.94 84 PRO A CA 1
ATOM 651 C C . PRO A 1 84 ? 0.107 -20.802 8.761 1.00 91.94 84 PRO A C 1
ATOM 653 O O . PRO A 1 84 ? 0.725 -19.913 8.166 1.00 91.94 84 PRO A O 1
ATOM 656 N N . GLU A 1 85 ? 0.433 -22.092 8.677 1.00 95.12 85 GLU A N 1
ATOM 657 C CA . GLU A 1 85 ? 1.442 -22.593 7.742 1.00 95.12 85 GLU A CA 1
ATOM 658 C C . GLU A 1 85 ? 0.987 -22.395 6.293 1.00 95.12 85 GLU A C 1
ATOM 660 O O . GLU A 1 85 ? -0.211 -22.338 6.004 1.00 95.12 85 GLU A O 1
ATOM 665 N N . LEU A 1 86 ? 1.946 -22.307 5.365 1.00 93.94 86 LEU A N 1
ATOM 666 C CA . LEU A 1 86 ? 1.653 -22.060 3.949 1.00 93.94 86 LEU A CA 1
ATOM 667 C C . LEU A 1 86 ? 0.705 -23.118 3.363 1.00 93.94 86 LEU A C 1
ATOM 669 O O . LEU A 1 86 ? -0.218 -22.765 2.631 1.00 93.94 86 LEU A O 1
ATOM 673 N N . ASP A 1 87 ? 0.913 -24.387 3.716 1.00 94.00 87 ASP A N 1
ATOM 674 C CA . ASP A 1 87 ? 0.116 -25.516 3.218 1.00 94.00 87 ASP A CA 1
ATOM 675 C C . ASP A 1 87 ? -1.317 -25.529 3.780 1.00 94.00 87 ASP A C 1
ATOM 677 O O . ASP A 1 87 ? -2.223 -26.083 3.157 1.00 94.00 87 ASP A O 1
ATOM 681 N N . ASP A 1 88 ? -1.543 -24.856 4.912 1.00 93.25 88 ASP A N 1
ATOM 682 C CA . ASP A 1 88 ? -2.852 -24.728 5.562 1.00 93.25 88 ASP A CA 1
ATOM 683 C C . ASP A 1 88 ? -3.619 -23.473 5.108 1.00 93.25 88 ASP A C 1
ATOM 685 O O . ASP A 1 88 ? -4.773 -23.250 5.496 1.00 93.25 88 ASP A O 1
ATOM 689 N N . MET A 1 89 ? -3.000 -22.61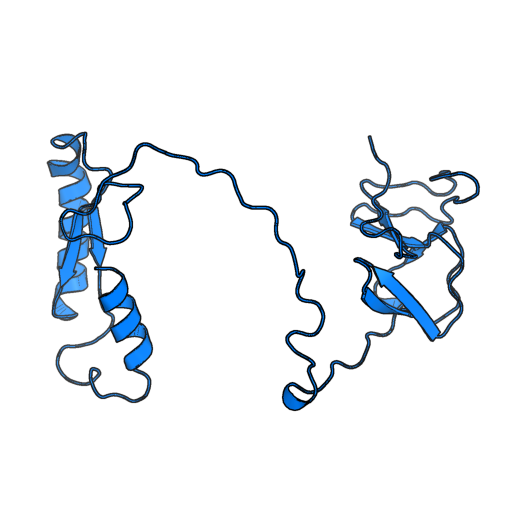5 4.290 1.00 91.81 89 MET A N 1
ATOM 690 C CA . MET A 1 89 ? -3.650 -21.408 3.796 1.00 91.81 89 MET A CA 1
ATOM 691 C C . MET A 1 89 ? -4.746 -21.743 2.783 1.00 91.81 89 MET A C 1
ATOM 693 O O . MET A 1 89 ? -4.502 -22.235 1.681 1.00 91.81 89 MET A O 1
ATOM 697 N N . LEU A 1 90 ? -5.978 -21.364 3.120 1.00 89.19 90 LEU A N 1
ATOM 698 C CA . LEU A 1 90 ? -7.097 -21.421 2.188 1.00 89.19 90 LEU A CA 1
ATOM 699 C C . LEU A 1 90 ? -6.925 -20.383 1.069 1.00 89.19 90 LEU A C 1
ATOM 701 O O . LEU A 1 90 ? -6.802 -19.183 1.323 1.00 89.19 90 LEU A O 1
ATOM 705 N N . TRP A 1 91 ? -6.992 -20.836 -0.179 1.00 87.75 91 TRP A N 1
ATOM 706 C CA . TRP A 1 91 ? -6.936 -19.998 -1.375 1.00 87.75 91 TRP A CA 1
ATOM 707 C C . TRP A 1 91 ? -8.250 -20.087 -2.161 1.00 87.75 91 TRP A C 1
ATOM 709 O O . TRP A 1 91 ? -8.963 -21.084 -2.109 1.00 87.75 91 TRP A O 1
ATOM 719 N N . GLY A 1 92 ? -8.618 -19.008 -2.860 1.00 85.81 92 GLY A N 1
ATOM 720 C CA . GLY A 1 92 ? -9.840 -18.966 -3.680 1.00 85.81 92 GLY A CA 1
ATOM 721 C C . GLY A 1 92 ? -11.171 -18.922 -2.908 1.00 85.81 92 GLY A C 1
ATOM 722 O O . GLY A 1 92 ? -12.226 -19.040 -3.519 1.00 85.81 92 GLY A O 1
ATOM 723 N N . VAL A 1 93 ? -11.157 -18.716 -1.587 1.00 81.62 93 VAL A N 1
ATOM 724 C CA . VAL A 1 93 ? -12.343 -18.861 -0.712 1.00 81.62 93 VAL A CA 1
ATOM 725 C C . VAL A 1 93 ? -13.282 -17.646 -0.625 1.00 81.62 93 VAL A C 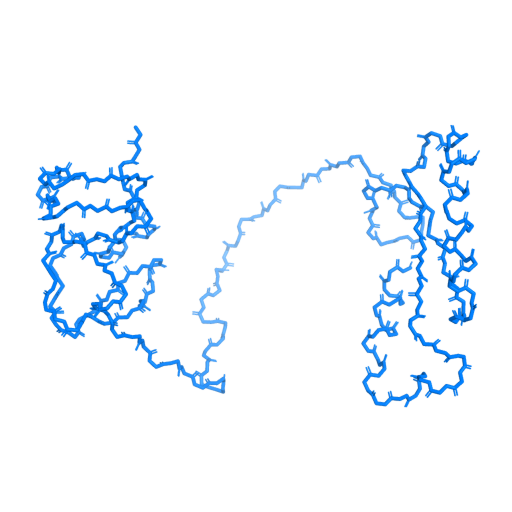1
ATOM 727 O O . VAL A 1 93 ? -14.234 -17.659 0.148 1.00 81.62 93 VAL A O 1
ATOM 730 N N . ASN A 1 94 ? -13.054 -16.587 -1.405 1.00 79.94 94 ASN A N 1
ATOM 731 C CA . ASN A 1 94 ? -13.948 -15.422 -1.464 1.00 79.94 94 ASN A CA 1
ATOM 732 C C . ASN A 1 94 ? -13.782 -14.669 -2.791 1.00 79.94 94 ASN A C 1
ATOM 734 O O . ASN A 1 94 ? -13.424 -13.490 -2.822 1.00 79.94 94 ASN A O 1
ATOM 738 N N . LEU A 1 95 ? -13.945 -15.390 -3.900 1.00 82.94 95 LEU A N 1
ATOM 739 C CA . LEU A 1 95 ? -13.891 -14.791 -5.227 1.00 82.94 95 LEU A CA 1
ATOM 740 C C . LEU A 1 95 ? -15.213 -14.051 -5.486 1.00 82.94 95 LEU A C 1
ATOM 742 O O . LEU A 1 95 ? -16.268 -14.687 -5.436 1.00 82.94 95 LEU A O 1
ATOM 746 N N . PRO A 1 96 ? -15.198 -12.731 -5.747 1.00 81.88 96 PRO A N 1
ATOM 747 C CA . PRO A 1 96 ? -16.403 -12.041 -6.186 1.00 81.88 96 PRO A CA 1
ATOM 748 C C . PRO A 1 96 ? -16.877 -12.673 -7.500 1.00 81.88 96 PRO A C 1
ATOM 750 O O . PRO A 1 96 ? -16.122 -12.712 -8.469 1.00 81.88 96 PRO A O 1
ATOM 753 N N . ALA A 1 97 ? -18.104 -13.199 -7.504 1.00 78.06 97 ALA A N 1
ATOM 754 C CA . ALA A 1 97 ? -18.658 -13.917 -8.653 1.00 78.06 97 ALA A CA 1
ATOM 755 C C . ALA A 1 97 ? -18.910 -12.981 -9.846 1.00 78.06 97 ALA A C 1
ATOM 757 O O . ALA A 1 97 ? -18.595 -13.329 -10.979 1.00 78.06 97 ALA A O 1
ATOM 758 N N . ASP A 1 98 ? -19.390 -11.769 -9.561 1.00 86.00 98 ASP A N 1
ATOM 759 C CA . ASP A 1 98 ? -19.756 -10.778 -10.566 1.00 86.00 98 ASP A CA 1
ATOM 760 C C . ASP A 1 98 ? -18.909 -9.517 -10.385 1.00 86.00 98 ASP A C 1
ATOM 762 O O . ASP A 1 98 ? -19.197 -8.643 -9.563 1.00 86.00 98 ASP A O 1
ATOM 766 N N . LEU A 1 99 ? -17.821 -9.425 -11.148 1.00 86.56 99 LEU A N 1
ATOM 767 C CA . LEU A 1 99 ? -17.069 -8.181 -11.269 1.00 86.56 99 LEU A CA 1
ATOM 768 C C . LEU A 1 99 ? -17.769 -7.269 -12.284 1.00 86.56 99 LEU A C 1
ATOM 770 O O . LEU A 1 99 ? -18.184 -7.742 -13.344 1.00 86.56 99 LEU A O 1
ATOM 774 N N . PRO A 1 100 ? -17.888 -5.957 -12.012 1.00 87.06 100 PRO A N 1
ATOM 775 C CA . PRO A 1 100 ? -18.447 -5.041 -12.990 1.00 87.06 100 PRO A CA 1
ATOM 776 C C . PRO A 1 100 ? -17.583 -5.053 -14.253 1.00 87.06 100 PRO A C 1
ATOM 778 O O . PRO A 1 100 ? -16.355 -4.958 -14.184 1.00 87.06 100 PRO A O 1
ATOM 781 N N . HIS A 1 101 ? -18.228 -5.124 -15.416 1.00 85.81 101 HIS A N 1
ATOM 782 C CA . HIS A 1 101 ? -17.534 -4.937 -16.681 1.00 85.81 101 HIS A CA 1
ATOM 783 C C . HIS A 1 101 ? -16.976 -3.516 -16.732 1.00 85.81 101 HIS A C 1
ATOM 785 O O . HIS A 1 101 ? -17.724 -2.536 -16.783 1.00 85.81 101 HIS A O 1
ATOM 791 N N . ALA A 1 102 ? -15.650 -3.401 -16.699 1.00 86.50 102 ALA A N 1
ATOM 792 C CA . ALA A 1 102 ? -14.999 -2.116 -16.869 1.00 86.50 102 ALA A CA 1
ATOM 793 C C . ALA A 1 102 ? -15.361 -1.551 -18.255 1.00 86.50 102 ALA A C 1
ATOM 795 O O . ALA A 1 102 ? -15.299 -2.285 -19.246 1.00 86.50 102 ALA A O 1
ATOM 796 N N . PRO A 1 103 ? -15.733 -0.262 -18.360 1.00 89.38 103 PRO A N 1
ATOM 797 C CA . PRO A 1 103 ? -15.996 0.340 -19.655 1.00 89.38 103 PRO A CA 1
ATOM 798 C C . PRO A 1 103 ? -14.723 0.296 -20.499 1.00 89.38 103 PRO A C 1
ATOM 800 O O . PRO A 1 103 ? -13.635 0.618 -20.012 1.00 89.38 103 PRO A O 1
ATOM 803 N N . VAL A 1 104 ? -14.860 -0.062 -21.775 1.00 87.31 104 VAL A N 1
ATOM 804 C CA . VAL A 1 104 ? -13.746 0.015 -22.721 1.00 87.31 104 VAL A CA 1
ATOM 805 C C . VAL A 1 104 ? -13.366 1.483 -22.879 1.00 87.31 104 VAL A C 1
ATOM 807 O O . VAL A 1 104 ? -14.180 2.308 -23.291 1.00 87.31 104 VAL A O 1
ATOM 810 N N . ARG A 1 105 ? -12.124 1.817 -22.528 1.00 90.44 105 ARG A N 1
ATOM 811 C CA . ARG A 1 105 ? -11.553 3.150 -22.726 1.00 90.44 105 ARG A CA 1
ATOM 812 C C . ARG A 1 105 ? -10.434 3.068 -23.750 1.00 90.44 105 ARG A C 1
ATOM 814 O O . ARG A 1 105 ? -9.647 2.125 -23.743 1.00 90.44 105 ARG A O 1
ATOM 821 N N . THR A 1 106 ? -10.360 4.072 -24.611 1.00 92.31 106 THR A N 1
ATOM 822 C CA . THR A 1 106 ? -9.278 4.239 -25.583 1.00 92.31 106 THR A CA 1
ATOM 823 C C . THR A 1 106 ? -8.340 5.349 -25.137 1.00 92.31 106 THR A C 1
ATOM 825 O O . THR A 1 106 ? -8.744 6.275 -24.436 1.00 92.31 106 THR A O 1
ATOM 828 N N . TRP A 1 107 ? -7.091 5.280 -25.578 1.00 94.62 107 TRP A N 1
ATOM 829 C CA . TRP A 1 107 ? -6.081 6.307 -25.349 1.00 94.62 107 TRP A CA 1
ATOM 830 C C . TRP A 1 107 ? -5.158 6.389 -26.573 1.00 94.62 107 TRP A C 1
ATOM 832 O O . TRP A 1 107 ? -5.111 5.456 -27.378 1.00 94.62 107 TRP A O 1
ATOM 842 N N . LEU A 1 108 ? -4.463 7.515 -26.738 1.00 94.88 108 LEU A N 1
ATOM 843 C CA . LEU A 1 108 ? -3.495 7.703 -27.820 1.00 94.88 108 LEU A CA 1
ATOM 844 C C . LEU A 1 108 ? -2.164 7.054 -27.432 1.00 94.88 108 LEU A C 1
ATOM 846 O O . LEU A 1 108 ? -1.474 7.565 -26.554 1.00 94.88 108 LEU A O 1
ATOM 850 N N . GLY A 1 109 ? -1.822 5.946 -28.085 1.00 94.31 109 GLY A N 1
ATOM 851 C CA . GLY A 1 109 ? -0.593 5.193 -27.838 1.00 94.31 109 GLY A CA 1
ATOM 852 C C . GLY A 1 109 ? 0.101 4.748 -29.121 1.00 94.31 109 GLY A C 1
ATOM 853 O O . GLY A 1 109 ? -0.445 4.867 -30.220 1.00 94.31 109 GLY A O 1
ATOM 854 N N . TYR A 1 110 ? 1.303 4.198 -28.971 1.00 94.69 110 TYR A N 1
ATOM 855 C CA . TYR A 1 110 ? 2.115 3.680 -30.066 1.00 94.69 110 TYR A CA 1
ATOM 856 C C . TYR A 1 110 ? 1.732 2.225 -30.346 1.00 94.69 110 TYR A C 1
ATOM 858 O O . TYR A 1 110 ? 1.950 1.333 -29.526 1.00 94.69 110 TYR A O 1
ATOM 866 N N . ARG A 1 111 ? 1.111 1.971 -31.500 1.00 93.81 111 ARG A N 1
ATOM 867 C CA . ARG A 1 111 ? 0.743 0.612 -31.916 1.00 93.81 111 ARG A CA 1
ATOM 868 C C . ARG A 1 111 ? 2.006 -0.182 -32.248 1.00 93.81 111 ARG A C 1
ATOM 870 O O . ARG A 1 111 ? 2.802 0.283 -33.056 1.00 93.81 111 ARG A O 1
ATOM 877 N N . ASN A 1 112 ? 2.143 -1.387 -31.695 1.00 88.56 112 ASN A N 1
ATOM 878 C CA . ASN A 1 112 ? 3.190 -2.310 -32.121 1.00 88.56 112 ASN A CA 1
ATOM 879 C C . ASN A 1 112 ? 2.825 -2.904 -33.504 1.00 88.56 112 ASN A C 1
ATOM 881 O O . ASN A 1 112 ? 1.753 -3.512 -33.621 1.00 88.56 112 ASN A O 1
ATOM 885 N N . PRO A 1 113 ? 3.655 -2.714 -34.550 1.00 85.81 113 PRO A N 1
ATOM 886 C CA . PRO A 1 113 ? 3.388 -3.237 -35.891 1.00 85.81 113 PRO A CA 1
ATOM 887 C C . PRO A 1 113 ? 3.284 -4.765 -35.961 1.00 85.81 113 PRO A C 1
ATOM 889 O O . PRO A 1 113 ? 2.519 -5.275 -36.776 1.00 85.81 113 PRO A O 1
ATOM 892 N N . GLU A 1 114 ? 4.004 -5.493 -35.102 1.00 84.38 114 GLU A N 1
ATOM 893 C CA . GLU A 1 114 ? 4.034 -6.966 -35.086 1.00 84.38 114 GLU A CA 1
ATOM 894 C C . GLU A 1 114 ? 2.908 -7.586 -34.237 1.00 84.38 114 GLU A C 1
ATOM 896 O O . GLU A 1 114 ? 2.822 -8.803 -34.071 1.00 84.38 114 GLU A O 1
ATOM 901 N N . GLY A 1 115 ? 2.000 -6.754 -33.718 1.00 80.88 115 GLY A N 1
ATOM 902 C CA . GLY A 1 115 ? 0.962 -7.167 -32.778 1.00 80.88 115 GLY A CA 1
ATOM 903 C C . GLY A 1 115 ? 1.425 -7.099 -31.319 1.00 80.88 115 GLY A C 1
ATOM 904 O O . GLY A 1 115 ? 2.528 -6.666 -31.004 1.00 80.88 115 GLY A O 1
ATOM 905 N N . GLY A 1 116 ? 0.540 -7.469 -30.391 1.00 85.38 116 GLY A N 1
ATOM 906 C CA . GLY A 1 116 ? 0.793 -7.361 -28.950 1.00 85.38 116 GLY A CA 1
ATOM 907 C C . GLY A 1 116 ? 0.347 -6.030 -28.334 1.00 85.38 116 GLY A C 1
ATOM 908 O O . GLY A 1 116 ? -0.562 -5.362 -28.833 1.00 85.38 116 GLY A O 1
ATOM 909 N N . TYR A 1 117 ? 0.940 -5.680 -27.191 1.00 90.69 117 TYR A N 1
ATOM 910 C CA . TYR A 1 117 ? 0.543 -4.509 -26.407 1.00 90.69 117 TYR A CA 1
ATOM 911 C C . TYR A 1 117 ? 1.015 -3.199 -27.056 1.00 90.69 117 TYR A C 1
ATOM 913 O O . TYR A 1 117 ? 2.116 -3.117 -27.595 1.00 90.69 117 TYR A O 1
ATOM 921 N N . ALA A 1 118 ? 0.184 -2.156 -26.984 1.00 93.56 118 ALA A N 1
ATOM 922 C CA . ALA A 1 118 ? 0.562 -0.810 -27.413 1.00 93.56 118 ALA A CA 1
ATOM 923 C C . ALA A 1 118 ? 1.485 -0.136 -26.378 1.00 93.56 118 ALA A C 1
ATOM 925 O O . ALA A 1 118 ? 1.281 -0.285 -25.173 1.00 93.56 118 ALA A O 1
ATOM 926 N N . GLY A 1 119 ? 2.469 0.632 -26.847 1.00 93.94 119 GLY A N 1
ATOM 927 C CA . GLY A 1 119 ? 3.429 1.359 -26.015 1.00 93.94 119 GLY A CA 1
ATOM 928 C C . GLY A 1 119 ? 2.938 2.751 -25.613 1.00 93.94 119 GLY A C 1
ATOM 929 O O . GLY A 1 119 ? 2.321 3.452 -26.413 1.00 93.94 119 GLY A O 1
ATOM 930 N N . THR A 1 120 ? 3.221 3.169 -24.374 1.00 95.94 120 THR A N 1
ATOM 931 C CA . THR A 1 120 ? 2.918 4.511 -23.809 1.00 95.94 120 THR A CA 1
ATOM 932 C C . THR A 1 120 ? 4.004 5.545 -24.057 1.00 95.94 120 THR A C 1
ATOM 934 O O . THR A 1 120 ? 3.791 6.734 -23.808 1.00 95.94 120 THR A O 1
ATOM 937 N N . ARG A 1 121 ? 5.154 5.089 -24.544 1.00 95.12 121 ARG A N 1
ATOM 938 C CA . ARG A 1 121 ? 6.318 5.879 -24.926 1.00 95.12 121 ARG A CA 1
ATOM 939 C C . ARG A 1 121 ? 6.928 5.278 -26.188 1.00 95.12 121 ARG A C 1
ATOM 941 O O . ARG A 1 121 ? 6.829 4.069 -26.397 1.00 95.12 121 ARG A O 1
ATOM 948 N N . ASN A 1 122 ? 7.551 6.122 -26.993 1.00 95.31 122 ASN A N 1
ATOM 949 C CA . ASN A 1 122 ? 8.322 5.757 -28.168 1.00 95.31 122 ASN A CA 1
ATOM 950 C C . ASN A 1 122 ? 9.810 5.849 -27.826 1.00 95.31 122 ASN A C 1
ATOM 952 O O . ASN A 1 122 ? 10.399 6.926 -27.877 1.00 95.31 122 ASN A O 1
ATOM 956 N N . LEU A 1 123 ? 10.389 4.725 -27.407 1.00 95.44 123 LEU A N 1
ATOM 957 C CA . LEU A 1 123 ? 11.765 4.640 -26.918 1.00 95.44 123 LEU A CA 1
ATOM 958 C C . LEU A 1 123 ? 12.652 3.897 -27.913 1.00 95.44 123 LEU A C 1
ATOM 960 O O . LEU A 1 123 ? 12.232 2.901 -28.502 1.00 95.44 123 LEU A O 1
ATOM 964 N N . LEU A 1 124 ? 13.909 4.322 -28.022 1.00 95.25 124 LEU A N 1
ATOM 965 C CA . LEU A 1 124 ? 14.953 3.531 -28.666 1.00 95.25 124 LEU A CA 1
ATOM 966 C C . LEU A 1 124 ? 15.601 2.598 -27.633 1.00 95.25 124 LEU A C 1
ATOM 968 O O . LEU A 1 124 ? 16.383 3.045 -26.796 1.00 95.25 124 LEU A O 1
ATOM 972 N N . GLY A 1 125 ? 15.295 1.303 -27.697 1.00 94.06 125 GLY A N 1
ATOM 973 C CA . GLY A 1 125 ? 15.983 0.276 -26.911 1.00 94.06 125 GLY A CA 1
ATOM 974 C C . GLY A 1 125 ? 17.230 -0.237 -27.630 1.00 94.06 125 GLY A C 1
ATOM 975 O O . GLY A 1 125 ? 17.150 -0.632 -28.792 1.00 94.06 125 GLY A O 1
ATOM 976 N N . ILE A 1 126 ? 18.379 -0.256 -26.951 1.00 93.00 126 ILE A N 1
ATOM 977 C CA . ILE A 1 126 ? 19.624 -0.829 -27.482 1.00 93.00 126 ILE A CA 1
ATOM 978 C C . ILE A 1 126 ? 20.064 -1.970 -26.571 1.00 93.00 126 ILE A C 1
ATOM 980 O O . ILE A 1 126 ? 20.424 -1.741 -25.419 1.00 93.00 126 ILE A O 1
ATOM 984 N N . GLN A 1 127 ? 20.051 -3.197 -27.091 1.00 88.00 127 GLN A N 1
ATOM 985 C CA . GLN A 1 127 ? 20.515 -4.387 -26.378 1.00 88.00 127 GLN A CA 1
ATOM 986 C C . GLN A 1 127 ? 21.862 -4.853 -26.931 1.00 88.00 127 GLN A C 1
ATOM 988 O O . GLN A 1 127 ? 22.069 -4.882 -28.146 1.00 88.00 127 GLN A O 1
ATOM 993 N N . THR A 1 128 ? 22.765 -5.272 -26.046 1.00 84.75 128 THR A N 1
ATOM 994 C CA . THR A 1 128 ? 24.035 -5.895 -26.437 1.00 84.75 128 THR A CA 1
ATOM 995 C C . THR A 1 128 ? 23.960 -7.408 -26.282 1.00 84.75 128 THR A C 1
ATOM 997 O O . THR A 1 128 ? 23.247 -7.933 -25.432 1.00 84.75 128 THR A O 1
ATOM 1000 N N . THR A 1 129 ? 24.700 -8.131 -27.121 1.00 79.19 129 THR A N 1
ATOM 1001 C CA . THR A 1 129 ? 24.814 -9.598 -27.046 1.00 79.19 129 THR A CA 1
ATOM 1002 C C . THR A 1 129 ? 25.871 -10.063 -26.046 1.00 79.19 129 THR A C 1
ATOM 1004 O O . THR A 1 129 ? 25.954 -11.251 -25.738 1.00 79.19 129 THR A O 1
ATOM 1007 N N . VAL A 1 130 ? 26.711 -9.134 -25.582 1.00 76.06 130 VAL A N 1
ATOM 1008 C CA . VAL A 1 130 ? 27.850 -9.385 -24.701 1.00 76.06 130 VAL A CA 1
ATOM 1009 C C . VAL A 1 130 ? 27.952 -8.321 -23.610 1.00 76.06 130 VAL A C 1
ATOM 1011 O O . VAL A 1 130 ? 27.625 -7.152 -23.826 1.00 76.06 130 VAL A O 1
ATOM 1014 N N . GLN A 1 131 ? 28.462 -8.711 -22.440 1.00 80.31 131 GLN A N 1
ATOM 1015 C CA . GLN A 1 131 ? 28.604 -7.814 -21.288 1.00 80.31 131 GLN A CA 1
ATOM 1016 C C . GLN A 1 131 ? 29.816 -6.880 -21.413 1.00 80.31 131 GLN A C 1
ATOM 1018 O O . GLN A 1 131 ? 29.788 -5.767 -20.897 1.00 80.31 131 GLN A O 1
ATOM 1023 N N . CYS A 1 132 ? 30.858 -7.273 -22.151 1.00 82.31 132 CYS A N 1
ATOM 1024 C CA . CYS A 1 132 ? 32.098 -6.494 -22.258 1.00 82.31 132 CYS A CA 1
ATOM 1025 C C . CYS A 1 132 ? 31.908 -5.085 -22.850 1.00 82.31 132 CYS A C 1
ATOM 1027 O O . CYS A 1 132 ? 32.781 -4.238 -22.691 1.00 82.31 132 CYS A O 1
ATOM 1029 N N . VAL A 1 133 ? 30.785 -4.828 -23.527 1.00 84.25 133 VAL A N 1
ATOM 1030 C CA . VAL A 1 133 ? 30.485 -3.536 -24.160 1.00 84.25 133 VAL A CA 1
ATOM 1031 C C . VAL A 1 133 ? 29.546 -2.655 -23.336 1.00 84.25 133 VAL A C 1
ATOM 1033 O O . VAL A 1 133 ? 29.228 -1.564 -23.792 1.00 84.25 133 VAL A O 1
ATOM 1036 N N . GLN A 1 134 ? 29.125 -3.077 -22.135 1.00 84.19 134 GLN A N 1
ATOM 1037 C CA . GLN A 1 134 ? 28.190 -2.307 -21.297 1.00 84.19 134 GLN A CA 1
ATOM 1038 C C . GLN A 1 134 ? 28.646 -0.856 -21.097 1.00 84.19 134 GLN A C 1
ATOM 1040 O O . GLN A 1 134 ? 27.923 0.067 -21.451 1.00 84.19 134 GLN A O 1
ATOM 1045 N N . GLY A 1 135 ? 29.885 -0.645 -20.638 1.00 86.69 135 GLY A N 1
ATOM 1046 C CA . GLY A 1 135 ? 30.403 0.710 -20.416 1.00 86.69 135 GLY A CA 1
ATOM 1047 C C . GLY A 1 135 ? 30.519 1.540 -21.701 1.00 86.69 135 GLY A C 1
ATOM 1048 O O . GLY A 1 135 ? 30.383 2.760 -21.664 1.00 86.69 135 GLY A O 1
ATOM 1049 N N . VAL A 1 136 ? 30.724 0.891 -22.852 1.00 91.25 136 VAL A N 1
ATOM 1050 C CA . VAL A 1 136 ? 30.723 1.572 -24.157 1.00 91.25 136 VAL A CA 1
ATOM 1051 C C . VAL A 1 136 ? 29.303 1.980 -24.540 1.00 91.25 136 VAL A C 1
ATOM 1053 O O . VAL A 1 136 ? 29.104 3.102 -25.006 1.00 91.25 136 VAL A O 1
ATOM 1056 N N . LEU A 1 137 ? 28.318 1.102 -24.324 1.00 91.75 137 LEU A N 1
ATOM 1057 C CA . LEU A 1 137 ? 26.918 1.408 -24.586 1.00 91.75 137 LEU A CA 1
ATOM 1058 C C . LEU A 1 137 ? 26.431 2.558 -23.704 1.00 91.75 137 LEU A C 1
ATOM 1060 O O . LEU A 1 137 ? 25.759 3.447 -24.214 1.00 91.75 137 LEU A O 1
ATOM 1064 N N . ASP A 1 138 ? 26.809 2.591 -22.428 1.00 91.38 138 ASP A N 1
ATOM 1065 C CA . ASP A 1 138 ? 26.403 3.662 -21.515 1.00 91.38 138 ASP A CA 1
ATOM 1066 C C . ASP A 1 138 ? 26.902 5.030 -22.010 1.00 91.38 138 ASP A C 1
ATOM 1068 O O . ASP A 1 138 ? 26.132 5.987 -22.108 1.00 91.38 138 ASP A O 1
ATOM 1072 N N . VAL A 1 139 ? 28.169 5.112 -22.434 1.00 95.12 139 VAL A N 1
ATOM 1073 C CA . VAL A 1 139 ? 28.727 6.330 -23.047 1.00 95.12 139 VAL A CA 1
ATOM 1074 C C . VAL A 1 139 ? 28.019 6.670 -24.361 1.00 95.12 139 VAL A C 1
ATOM 1076 O O . VAL A 1 139 ? 27.734 7.840 -24.624 1.00 95.12 139 VAL A O 1
ATOM 1079 N N . ALA A 1 140 ? 27.721 5.671 -25.196 1.00 95.62 140 ALA A N 1
ATOM 1080 C CA . ALA A 1 140 ? 27.013 5.882 -26.454 1.00 95.62 140 ALA A CA 1
ATOM 1081 C C . ALA A 1 140 ? 25.594 6.420 -26.222 1.00 95.62 140 ALA A C 1
ATOM 1083 O O . ALA A 1 140 ? 25.207 7.387 -26.869 1.00 95.62 140 ALA A O 1
ATOM 1084 N N . VAL A 1 141 ? 24.844 5.858 -25.274 1.00 96.38 141 VAL A N 1
ATOM 1085 C CA . VAL A 1 141 ? 23.491 6.300 -24.909 1.00 96.38 141 VAL A CA 1
ATOM 1086 C C . VAL A 1 141 ? 23.500 7.723 -24.364 1.00 96.38 141 VAL A C 1
ATOM 1088 O O . VAL A 1 141 ? 22.675 8.532 -24.785 1.00 96.38 141 VAL A O 1
ATOM 1091 N N . GLU A 1 142 ? 24.469 8.080 -23.518 1.00 96.81 142 GLU A N 1
ATOM 1092 C CA . GLU A 1 142 ? 24.634 9.461 -23.051 1.00 96.81 142 GLU A CA 1
ATOM 1093 C C . GLU A 1 142 ? 24.878 10.444 -24.201 1.00 96.81 142 GLU A C 1
ATOM 1095 O O . GLU A 1 142 ? 24.308 11.538 -24.229 1.00 96.81 142 GLU A O 1
ATOM 1100 N N . ARG A 1 143 ? 25.698 10.056 -25.183 1.00 97.50 143 ARG A N 1
ATOM 1101 C CA . ARG A 1 143 ? 25.929 10.875 -26.378 1.00 97.50 143 ARG A CA 1
ATOM 1102 C C . ARG A 1 143 ? 24.699 10.947 -27.269 1.00 97.50 143 ARG A C 1
ATOM 1104 O O . ARG A 1 143 ? 24.351 12.039 -27.699 1.00 97.50 143 ARG A O 1
ATOM 1111 N N . ILE A 1 144 ? 23.996 9.837 -27.496 1.00 97.69 144 ILE A N 1
ATOM 1112 C CA . ILE A 1 144 ? 22.733 9.814 -28.249 1.00 97.69 144 ILE A CA 1
ATOM 1113 C C . ILE A 1 144 ? 21.733 10.771 -27.599 1.00 97.69 144 ILE A C 1
ATOM 1115 O O . ILE A 1 144 ? 21.151 11.596 -28.298 1.00 97.69 144 ILE A O 1
ATOM 1119 N N . ARG A 1 145 ? 21.582 10.729 -26.270 1.00 97.12 145 ARG A N 1
ATOM 1120 C CA . ARG A 1 145 ? 20.655 11.605 -25.545 1.00 97.12 145 ARG A CA 1
ATOM 1121 C C . ARG A 1 145 ? 21.006 13.090 -25.695 1.00 97.12 145 ARG A C 1
ATOM 1123 O O . ARG A 1 145 ? 20.107 13.916 -25.796 1.00 97.12 145 ARG A O 1
ATOM 1130 N N . LYS A 1 146 ? 22.295 13.442 -25.724 1.00 97.62 146 LYS A N 1
ATOM 1131 C CA . LYS A 1 146 ? 22.760 14.839 -25.831 1.00 97.62 146 LYS A CA 1
ATOM 1132 C C . LYS A 1 146 ? 22.805 15.367 -27.264 1.00 97.62 146 LYS A C 1
ATOM 1134 O O . LYS A 1 146 ? 22.479 16.526 -27.491 1.00 97.62 146 LYS A O 1
ATOM 1139 N N . GLU A 1 147 ? 23.250 14.543 -28.207 1.00 97.81 147 GLU A N 1
ATOM 1140 C CA . GLU A 1 147 ? 23.613 14.961 -29.566 1.00 97.81 147 GLU A CA 1
ATOM 1141 C C . GLU A 1 147 ? 22.527 14.613 -30.594 1.00 97.81 147 GLU A C 1
ATOM 1143 O O . GLU A 1 147 ? 22.302 15.385 -31.522 1.00 97.81 147 GLU A O 1
ATOM 1148 N N . LEU A 1 148 ? 21.848 13.468 -30.445 1.00 97.25 148 LEU A N 1
ATOM 1149 C CA . LEU A 1 148 ? 20.896 12.967 -31.444 1.00 97.25 148 LEU A CA 1
ATOM 1150 C C . LEU A 1 148 ? 19.440 13.140 -31.027 1.00 97.25 148 LEU A C 1
ATOM 1152 O O . LEU A 1 148 ? 18.644 13.590 -31.842 1.00 97.25 148 LEU A O 1
ATOM 1156 N N . LEU A 1 149 ? 19.079 12.817 -29.784 1.00 97.31 149 LEU A N 1
ATOM 1157 C CA . LEU A 1 149 ? 17.696 12.886 -29.305 1.00 97.31 149 LEU A CA 1
ATOM 1158 C C . LEU A 1 149 ? 17.035 14.264 -29.541 1.00 97.31 149 LEU A C 1
ATOM 1160 O O . LEU A 1 149 ? 15.886 14.272 -29.982 1.00 97.31 149 LEU A O 1
ATOM 1164 N N . PRO A 1 150 ? 17.728 15.420 -29.394 1.00 97.81 150 PRO A N 1
ATOM 1165 C CA . PRO A 1 150 ? 17.146 16.725 -29.728 1.00 97.81 150 PRO A CA 1
ATOM 1166 C C . PRO A 1 150 ? 16.717 16.885 -31.197 1.00 97.81 150 PRO A C 1
ATOM 1168 O O . PRO A 1 150 ? 15.888 17.740 -31.501 1.00 97.81 150 PRO A O 1
ATOM 1171 N N . LEU A 1 151 ? 17.266 16.076 -32.111 1.00 97.94 151 LEU A N 1
ATOM 1172 C CA . LEU A 1 151 ? 16.917 16.069 -33.535 1.00 97.94 151 LEU A CA 1
ATOM 1173 C C . LEU A 1 151 ? 15.668 15.220 -33.835 1.00 97.94 151 LEU A C 1
ATOM 1175 O O . LEU A 1 151 ? 15.109 15.328 -34.926 1.00 97.94 151 LEU A O 1
ATOM 1179 N N . TYR A 1 152 ? 15.215 14.395 -32.884 1.00 97.56 152 TYR A N 1
ATOM 1180 C CA . TYR A 1 152 ? 14.087 13.473 -33.035 1.00 97.56 152 TYR A CA 1
ATOM 1181 C C . TYR A 1 152 ? 13.002 13.760 -31.985 1.00 97.56 152 TYR A 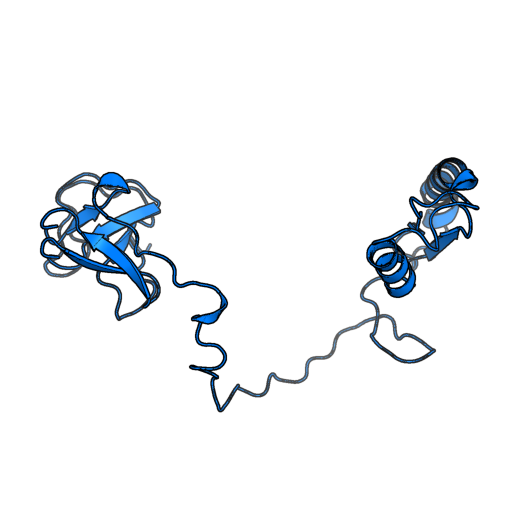C 1
ATOM 1183 O O . TYR A 1 152 ? 12.819 12.979 -31.054 1.00 97.56 152 TYR A O 1
ATOM 1191 N N . PRO A 1 153 ? 12.219 14.844 -32.140 1.00 96.00 153 PRO A N 1
ATOM 1192 C CA . PRO A 1 153 ? 11.262 15.304 -31.125 1.00 96.00 153 PRO A CA 1
ATOM 1193 C C . PRO A 1 153 ? 10.089 14.344 -30.856 1.00 96.00 153 PRO A C 1
ATOM 1195 O O . PRO A 1 153 ? 9.309 14.571 -29.936 1.00 96.00 153 PRO A O 1
ATOM 1198 N N . HIS A 1 154 ? 9.929 13.296 -31.668 1.00 96.56 154 HIS A N 1
ATOM 1199 C CA . HIS A 1 154 ? 8.904 12.260 -31.500 1.00 96.56 154 HIS A CA 1
ATOM 1200 C C . HIS A 1 154 ? 9.431 10.984 -30.823 1.00 96.56 154 HIS A C 1
ATOM 1202 O O . HIS A 1 154 ? 8.679 10.018 -30.690 1.00 96.56 154 HIS A O 1
ATOM 1208 N N . VAL A 1 155 ? 10.709 10.951 -30.438 1.00 97.12 155 VAL A N 1
ATOM 1209 C CA . VAL A 1 155 ? 11.318 9.877 -29.646 1.00 97.12 155 VAL A CA 1
ATOM 1210 C C . VAL A 1 155 ? 11.449 10.383 -28.215 1.00 97.12 155 VAL A C 1
ATOM 1212 O O . VAL A 1 155 ? 12.018 11.445 -27.984 1.00 97.12 155 VAL A O 1
ATOM 1215 N N . ASP A 1 156 ? 10.898 9.638 -27.260 1.00 96.88 156 ASP A N 1
ATOM 1216 C CA . ASP A 1 156 ? 10.833 10.063 -25.861 1.00 96.88 156 ASP A CA 1
ATOM 1217 C C . ASP A 1 156 ? 12.199 9.941 -25.159 1.00 96.88 156 ASP A C 1
ATOM 1219 O O . ASP A 1 156 ? 12.569 10.822 -24.387 1.00 96.88 156 ASP A O 1
ATOM 1223 N N . ASP A 1 157 ? 12.949 8.858 -25.406 1.00 97.25 157 ASP A N 1
ATOM 1224 C CA . ASP A 1 157 ? 14.291 8.628 -24.844 1.00 97.25 157 ASP A CA 1
ATOM 1225 C C . ASP A 1 157 ? 15.004 7.448 -25.539 1.00 97.25 157 ASP A C 1
ATOM 1227 O O . ASP A 1 157 ? 14.435 6.732 -26.372 1.00 97.25 157 ASP A O 1
ATOM 1231 N N . VAL A 1 158 ? 16.254 7.219 -25.142 1.00 96.75 158 VAL A N 1
ATOM 1232 C CA . VAL A 1 158 ? 17.075 6.051 -25.464 1.00 96.75 158 VAL A CA 1
ATOM 1233 C C . VAL A 1 158 ? 17.418 5.273 -24.186 1.00 96.75 158 VAL A C 1
ATOM 1235 O O . VAL A 1 158 ? 17.822 5.847 -23.173 1.00 96.75 158 VAL A O 1
ATOM 1238 N N . VAL A 1 159 ? 17.279 3.945 -24.236 1.00 94.88 159 VAL A N 1
ATOM 1239 C CA . VAL A 1 159 ? 17.489 3.045 -23.093 1.00 94.88 159 VAL A CA 1
ATOM 1240 C C . VAL A 1 159 ? 18.500 1.956 -23.447 1.00 94.88 159 VAL A C 1
ATOM 1242 O O . VAL A 1 159 ? 18.326 1.216 -24.417 1.00 94.88 159 VAL A O 1
ATOM 1245 N N . ALA A 1 160 ? 19.545 1.832 -22.626 1.00 91.50 160 ALA A N 1
ATOM 1246 C CA . ALA A 1 160 ? 20.488 0.719 -22.677 1.00 91.50 160 ALA A CA 1
ATOM 1247 C C . ALA A 1 160 ? 19.906 -0.512 -21.964 1.00 91.50 160 ALA A C 1
ATOM 1249 O O . ALA A 1 160 ? 19.598 -0.462 -20.772 1.00 91.50 160 ALA A O 1
ATOM 1250 N N . LEU A 1 161 ? 19.797 -1.631 -22.677 1.00 88.00 161 LEU A N 1
ATOM 1251 C CA . LEU A 1 161 ? 19.359 -2.922 -22.147 1.00 88.00 161 LEU A CA 1
ATOM 1252 C C . LEU A 1 161 ? 20.579 -3.826 -21.962 1.00 88.00 161 LEU A C 1
ATOM 1254 O O . LEU A 1 161 ? 20.928 -4.659 -22.799 1.00 88.00 161 LEU A O 1
ATOM 1258 N N . ASN A 1 162 ? 21.258 -3.601 -20.843 1.00 81.62 162 ASN A N 1
ATOM 1259 C CA . ASN A 1 162 ? 22.502 -4.258 -20.473 1.00 81.62 162 ASN A CA 1
ATOM 1260 C C . ASN A 1 162 ? 22.243 -5.572 -19.714 1.00 81.62 162 ASN A C 1
ATOM 1262 O O . ASN A 1 162 ? 21.393 -5.630 -18.828 1.00 81.62 162 ASN A O 1
ATOM 1266 N N . HIS A 1 163 ? 23.036 -6.616 -19.985 1.00 75.94 163 HIS A N 1
ATOM 1267 C CA . HIS A 1 163 ? 22.971 -7.885 -19.248 1.00 75.94 163 HIS A CA 1
ATOM 1268 C C . HIS A 1 163 ? 24.203 -8.127 -18.375 1.00 75.94 163 HIS A C 1
ATOM 1270 O O . HIS A 1 163 ? 25.330 -7.965 -18.825 1.00 75.94 163 HIS A O 1
ATOM 1276 N N . ALA A 1 164 ? 24.010 -8.594 -17.139 1.00 65.12 164 ALA A N 1
ATOM 1277 C CA . ALA A 1 164 ? 25.106 -8.850 -16.193 1.00 65.12 164 ALA A CA 1
ATOM 1278 C C . ALA A 1 164 ? 26.001 -10.058 -16.558 1.00 65.12 164 ALA A C 1
ATOM 1280 O O . ALA A 1 164 ? 26.954 -10.368 -15.847 1.00 65.12 164 ALA A O 1
ATOM 1281 N N . TYR A 1 165 ? 25.695 -10.768 -17.646 1.00 63.66 165 TYR A N 1
ATOM 1282 C CA . TYR A 1 165 ? 26.350 -12.031 -17.978 1.00 63.66 165 TYR A CA 1
ATOM 1283 C C . TYR A 1 165 ? 27.548 -11.910 -18.911 1.00 63.66 165 TYR A C 1
ATOM 1285 O O . TYR A 1 165 ? 27.401 -11.555 -20.072 1.00 63.66 165 TYR A O 1
ATOM 1293 N N . SER A 1 166 ? 28.727 -12.300 -18.426 1.00 56.81 166 SER A N 1
ATOM 1294 C CA . SER A 1 166 ? 29.923 -12.457 -19.259 1.00 56.81 166 SER A CA 1
ATOM 1295 C C . SER A 1 166 ? 29.769 -13.593 -20.282 1.00 56.81 166 SER A C 1
ATOM 1297 O O . SER A 1 166 ? 29.101 -14.600 -20.031 1.00 56.81 166 SER A O 1
ATOM 1299 N N . CYS A 1 167 ? 30.425 -13.424 -21.430 1.00 59.28 167 CYS A N 1
ATOM 1300 C CA . CYS A 1 167 ? 30.227 -14.115 -22.709 1.00 59.28 167 CYS A CA 1
ATOM 1301 C C . CYS A 1 167 ? 30.523 -15.627 -22.742 1.00 59.28 167 CYS A C 1
ATOM 1303 O O . CYS A 1 167 ? 30.602 -16.184 -23.831 1.00 59.28 167 CYS A O 1
ATOM 1305 N N . GLY A 1 168 ? 30.719 -16.309 -21.609 1.00 57.22 168 GLY A N 1
ATOM 1306 C CA . GLY A 1 168 ? 31.180 -17.704 -21.647 1.00 57.22 168 GLY A CA 1
ATOM 1307 C C . GLY A 1 168 ? 30.829 -18.628 -20.487 1.00 57.22 168 GLY A C 1
ATOM 1308 O O . GLY A 1 168 ? 31.124 -19.811 -20.593 1.00 57.22 168 GLY A O 1
ATOM 1309 N N . VAL A 1 169 ? 30.221 -18.159 -19.391 1.00 53.97 169 VAL A N 1
ATOM 1310 C CA . VAL A 1 169 ? 30.099 -19.006 -18.178 1.00 53.97 169 VAL A CA 1
ATOM 1311 C C . VAL A 1 169 ? 28.674 -19.101 -17.631 1.00 53.97 169 VAL A C 1
ATOM 1313 O O . VAL A 1 169 ? 28.327 -20.089 -16.992 1.00 53.97 169 VAL A O 1
ATOM 1316 N N . ALA A 1 170 ? 27.806 -18.127 -17.907 1.00 58.31 170 ALA A N 1
ATOM 1317 C CA . ALA A 1 170 ? 26.586 -17.979 -17.116 1.00 58.31 170 ALA A CA 1
ATOM 1318 C C . ALA A 1 170 ? 25.266 -18.305 -17.834 1.00 58.31 170 ALA A C 1
ATOM 1320 O O . ALA A 1 170 ? 24.233 -18.322 -17.180 1.00 58.31 170 ALA A O 1
ATOM 1321 N N . ILE A 1 171 ? 25.263 -18.616 -19.137 1.00 61.47 171 ILE A N 1
ATOM 1322 C CA . ILE A 1 171 ? 24.011 -18.958 -19.851 1.00 61.47 171 ILE A CA 1
ATOM 1323 C C . ILE A 1 171 ? 23.425 -20.294 -19.350 1.00 61.47 171 ILE A C 1
ATOM 1325 O O . ILE A 1 171 ? 22.208 -20.460 -19.307 1.00 61.47 171 ILE A O 1
ATOM 1329 N N . HIS A 1 172 ? 24.284 -21.220 -18.911 1.00 67.81 172 HIS A N 1
ATOM 1330 C CA . HIS A 1 172 ? 23.894 -22.529 -18.368 1.00 67.81 172 HIS A CA 1
ATOM 1331 C C . HIS A 1 172 ? 24.084 -22.647 -16.849 1.00 67.81 172 HIS A C 1
ATOM 1333 O O . HIS A 1 172 ? 23.975 -23.744 -16.302 1.00 67.81 172 HIS A O 1
ATOM 1339 N N . ALA A 1 173 ? 24.377 -21.543 -16.155 1.00 73.69 173 ALA A N 1
ATOM 1340 C CA . ALA A 1 173 ? 24.521 -21.575 -14.707 1.00 73.69 173 ALA A CA 1
ATOM 1341 C C . ALA A 1 173 ? 23.158 -21.840 -14.030 1.00 73.69 173 ALA A C 1
ATOM 1343 O O . ALA A 1 173 ? 22.125 -21.356 -14.514 1.00 73.69 173 ALA A O 1
ATOM 1344 N N . PRO A 1 174 ? 23.128 -22.571 -12.899 1.00 76.69 174 PRO A N 1
ATOM 1345 C CA . PRO A 1 174 ? 21.935 -22.668 -12.065 1.00 76.69 174 PRO A CA 1
ATOM 1346 C C . PRO A 1 174 ? 21.363 -21.275 -11.767 1.00 76.69 174 PRO A C 1
ATOM 1348 O O . PRO A 1 174 ? 22.105 -20.329 -11.524 1.00 76.69 174 PRO A O 1
ATOM 1351 N N . GLU A 1 175 ? 20.038 -21.140 -11.831 1.00 80.00 175 GLU A N 1
ATOM 1352 C CA . GLU A 1 175 ? 19.296 -19.881 -11.631 1.00 80.00 175 GLU A CA 1
ATOM 1353 C C . GLU A 1 175 ? 19.516 -18.753 -12.658 1.00 80.00 175 GLU A C 1
ATOM 1355 O O . GLU A 1 175 ? 18.845 -17.719 -12.587 1.00 80.00 175 GLU A O 1
ATOM 1360 N N . ALA A 1 176 ? 20.301 -18.977 -13.719 1.00 80.06 176 ALA A N 1
ATOM 1361 C CA . ALA A 1 176 ? 20.484 -17.962 -14.757 1.00 80.06 176 ALA A CA 1
ATOM 1362 C C . ALA A 1 176 ? 19.209 -17.634 -15.560 1.00 80.06 176 ALA A C 1
ATOM 1364 O O . ALA A 1 176 ? 19.087 -16.554 -16.149 1.00 80.06 176 ALA A O 1
ATOM 1365 N N . LYS A 1 177 ? 18.219 -18.538 -15.520 1.00 83.38 177 LYS A N 1
ATOM 1366 C CA . LYS A 1 177 ? 16.903 -18.429 -16.174 1.00 83.38 177 LYS A CA 1
ATOM 1367 C C . LYS A 1 177 ? 16.167 -17.118 -15.874 1.00 83.38 177 LYS A C 1
ATOM 1369 O O . LYS A 1 177 ? 15.451 -16.625 -16.741 1.00 83.38 177 LYS A O 1
ATOM 1374 N N . VAL A 1 178 ? 16.316 -16.557 -14.669 1.00 84.38 178 VAL A N 1
ATOM 1375 C CA . VAL A 1 178 ? 15.555 -15.372 -14.235 1.00 84.38 178 VAL A CA 1
ATOM 1376 C C . VAL A 1 178 ? 15.983 -14.118 -15.007 1.00 84.38 178 VAL A C 1
ATOM 1378 O O . VAL A 1 178 ? 15.158 -13.582 -15.744 1.00 84.38 178 VAL A O 1
ATOM 1381 N N . PRO A 1 179 ? 17.241 -13.659 -14.924 1.00 79.50 179 PRO A N 1
ATOM 1382 C CA . PRO A 1 179 ? 17.704 -12.500 -15.693 1.00 79.50 179 PRO A CA 1
ATOM 1383 C C . PRO A 1 179 ? 17.729 -12.729 -17.211 1.00 79.50 179 PRO A C 1
ATOM 1385 O O . PRO A 1 179 ? 17.457 -11.784 -17.943 1.00 79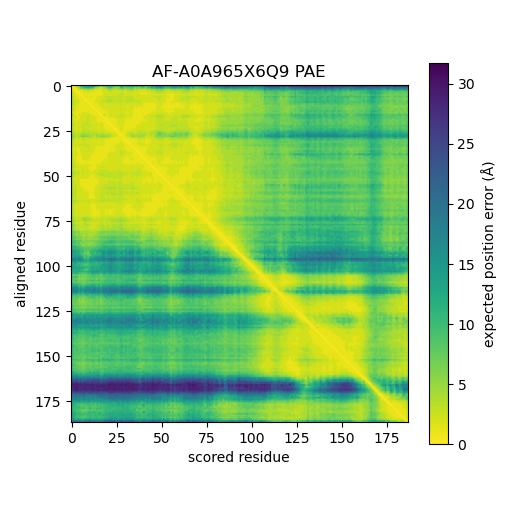.50 179 PRO A O 1
ATOM 1388 N N . ILE A 1 180 ? 17.952 -13.959 -17.704 1.00 80.31 180 ILE A N 1
ATOM 1389 C CA . ILE A 1 180 ? 17.800 -14.265 -19.143 1.00 80.31 180 ILE A CA 1
ATOM 1390 C C . ILE A 1 180 ? 16.362 -13.973 -19.597 1.00 80.31 180 ILE A C 1
ATOM 1392 O O . ILE A 1 180 ? 16.147 -13.279 -20.589 1.00 80.31 180 ILE A O 1
ATOM 1396 N N . ARG A 1 181 ? 15.364 -14.469 -18.851 1.00 84.75 181 ARG A N 1
ATOM 1397 C CA . ARG A 1 181 ? 13.948 -14.217 -19.144 1.00 84.75 181 ARG A CA 1
ATOM 1398 C C . ARG A 1 181 ? 13.576 -12.746 -18.968 1.00 84.75 181 ARG A C 1
ATOM 1400 O O . ARG A 1 181 ? 12.778 -12.247 -19.749 1.00 84.75 181 ARG A O 1
ATOM 1407 N N . ALA A 1 182 ? 14.137 -12.063 -17.970 1.00 84.44 182 ALA A N 1
ATOM 1408 C CA . ALA A 1 182 ? 13.885 -10.642 -17.749 1.00 84.44 182 ALA A CA 1
ATOM 1409 C C . ALA A 1 182 ? 14.316 -9.808 -18.963 1.00 84.44 182 ALA A C 1
ATOM 1411 O O . ALA A 1 182 ? 13.512 -9.044 -19.478 1.00 84.44 182 ALA A O 1
ATOM 1412 N N . LEU A 1 183 ? 15.533 -10.021 -19.469 1.00 82.38 183 LEU A N 1
ATOM 1413 C CA . LEU A 1 183 ? 16.045 -9.311 -20.645 1.00 82.38 183 LEU A CA 1
ATOM 1414 C C . LEU A 1 183 ? 15.257 -9.646 -21.908 1.00 82.38 183 LEU A C 1
ATOM 1416 O O . LEU A 1 183 ? 14.837 -8.744 -22.624 1.00 82.38 183 LEU A O 1
ATOM 1420 N N . ARG A 1 184 ? 14.982 -10.937 -22.135 1.00 82.50 184 ARG A N 1
ATOM 1421 C CA . ARG A 1 184 ? 14.180 -11.381 -23.280 1.00 82.50 184 ARG A CA 1
ATOM 1422 C C . ARG A 1 184 ? 12.784 -10.756 -23.300 1.00 82.50 184 ARG A C 1
ATOM 1424 O O . ARG A 1 184 ? 12.264 -10.540 -24.377 1.00 82.50 184 ARG A O 1
ATOM 1431 N N . ASN A 1 185 ? 12.179 -10.509 -22.140 1.00 85.81 185 ASN A N 1
ATOM 1432 C CA . ASN A 1 185 ? 10.831 -9.947 -22.052 1.00 85.81 185 ASN A CA 1
ATOM 1433 C C . ASN A 1 185 ? 10.809 -8.405 -22.056 1.00 85.81 185 ASN A C 1
ATOM 1435 O O . ASN A 1 185 ? 9.724 -7.830 -21.992 1.00 85.81 185 ASN A O 1
ATOM 1439 N N . LEU A 1 186 ? 11.973 -7.741 -22.075 1.00 82.75 186 LEU A N 1
ATOM 1440 C CA . LEU A 1 186 ? 12.085 -6.283 -22.221 1.00 82.75 186 LEU A CA 1
ATOM 1441 C C . LEU A 1 186 ? 12.164 -5.831 -23.689 1.00 82.75 186 LEU A C 1
ATOM 1443 O O . LEU A 1 186 ? 11.945 -4.649 -23.947 1.00 82.75 186 LEU A O 1
ATOM 1447 N N . CYS A 1 187 ? 12.476 -6.744 -24.615 1.00 68.06 187 CYS A N 1
ATOM 1448 C CA . CYS A 1 187 ? 12.511 -6.515 -26.064 1.00 68.06 187 CYS A CA 1
ATOM 1449 C C . CYS A 1 187 ? 11.344 -7.244 -26.735 1.00 68.06 187 CYS A C 1
ATOM 1451 O O . CYS A 1 187 ? 10.773 -6.666 -27.681 1.00 68.06 187 CYS A O 1
#

Foldseek 3Di:
DQQWDAQDPLAQKIFGQAWDAFQDDNDVPAGAHHTEGGGWIFGQAWAAAQGFHDGPNDGQFGANHIDHRNYTDDPVGGDGDDDDDPVPDDDPPDDDPDDDDDDDDDDDFAQDPVDDDTHPFAEAEDEDPAQVCQVVVVVVQVCCQVPPVVVPVRHPGYDYLHAPDHDPDQPPDPPSVPSVVVSVVVD